Protein AF-0000000077108150 (afdb_homodimer)

Organism: Hirschia baltica (strain ATCC 49814 / DSM 5838 / IFAM 1418) (NCBI:txid582402)

Nearest PDB structures (foldseek):
  1mkz-assembly1_A  TM=9.804E-01  e=5.330E-22  Escherichia coli
  1r2k-assembly1_B  TM=9.765E-01  e=3.919E-22  Escherichia coli
  1y5e-assembly1_C  TM=9.418E-01  e=1.506E-16  Bacillus cereus
  3iwt-assembly1_A  TM=8.722E-01  e=3.265E-15  Sulfurisphaera tokodaii
  8byr-assembly1_F  TM=8.856E-01  e=1.846E-12  Mycolicibacterium smegmatis

Foldseek 3Di:
DPPQPDALDPDKGFAPVDDWDAAEEEEEEEAPPDDPVPQLLSVLLVVLSVVLPHHHPYYDYDYLDLVVLLVVVVVLLPDPRHAEYEYEALFFDDPSSCNCVNCVVQAPFWPVVLQVVLLVQVCVVPNPCSVGGRWTWHDHNLHTYTYWYRDNVRSCSCCRNPVSQLSTPRMPPHHSVVCSVVSPPD/DPPQPDAPDPDKGFAPVDDWDAAEEEEEEEAPPDDPVPQLLRVLLVVLSVVLPHHHPYYDYDYLDLVVLLVVVVVLLPDPRHAEYEYEALFFDDPSRCNCVNCVVQAPFWPVVLQVVLLVQVCVVPNPCSVGGRWTWHDHNLYTYTYWYRDNVGSCSCCRNPVSLLSTCRMPPHHSVVCSVVSPPD

Structure (mmCIF, N/CA/C/O backbone):
data_AF-0000000077108150-model_v1
#
loop_
_entity.id
_entity.type
_entity.pdbx_description
1 polymer 'Molybdenum cofactor biosynthesis protein B'
#
loop_
_atom_site.group_PDB
_atom_site.id
_atom_site.type_symbol
_atom_site.label_atom_id
_atom_site.label_alt_id
_atom_site.label_comp_id
_atom_site.label_asym_id
_atom_site.label_entity_id
_atom_site.label_seq_id
_atom_site.pdbx_PDB_ins_code
_atom_site.Cartn_x
_atom_site.Cartn_y
_atom_site.Cartn_z
_atom_site.occupancy
_atom_site.B_iso_or_equiv
_atom_site.auth_seq_id
_atom_site.auth_comp_id
_atom_site.auth_asym_id
_atom_site.auth_atom_id
_atom_site.pdbx_PDB_model_num
ATOM 1 N N . MET A 1 1 ? -15.672 27.719 -18.344 1 27.33 1 MET A N 1
ATOM 2 C CA . MET A 1 1 ? -15.539 26.281 -18.516 1 27.33 1 MET A CA 1
ATOM 3 C C . MET A 1 1 ? -14.797 25.656 -17.344 1 27.33 1 MET A C 1
ATOM 5 O O . MET A 1 1 ? -13.648 26 -17.062 1 27.33 1 MET A O 1
ATOM 9 N N . SER A 1 2 ? -15.32 25.328 -16.156 1 34.5 2 SER A N 1
ATOM 10 C CA . SER A 1 2 ? -14.758 24.969 -14.867 1 34.5 2 SER A CA 1
ATOM 11 C C . SER A 1 2 ? -13.758 23.828 -14.992 1 34.5 2 SER A C 1
ATOM 13 O O . SER A 1 2 ? -14.102 22.734 -15.461 1 34.5 2 SER A O 1
ATOM 15 N N . GLN A 1 3 ? -12.5 23.953 -15.43 1 42.69 3 GLN A N 1
ATOM 16 C CA . GLN A 1 3 ? -11.516 22.938 -15.789 1 42.69 3 GLN A CA 1
ATOM 17 C C . GLN A 1 3 ? -11.352 21.906 -14.672 1 42.69 3 GLN A C 1
ATOM 19 O O . GLN A 1 3 ? -11.195 22.266 -13.508 1 42.69 3 GLN A O 1
ATOM 24 N N . THR A 1 4 ? -11.859 20.734 -14.766 1 53.09 4 THR A N 1
ATOM 25 C CA . THR A 1 4 ? -11.633 19.625 -13.844 1 53.09 4 THR A CA 1
ATOM 26 C C . THR A 1 4 ? -10.164 19.562 -13.43 1 53.09 4 THR A C 1
ATOM 28 O O . THR A 1 4 ? -9.273 19.547 -14.281 1 53.09 4 THR A O 1
ATOM 31 N N . PRO A 1 5 ? -9.93 19.859 -12.094 1 63.84 5 PRO A N 1
ATOM 32 C CA . PRO A 1 5 ? -8.523 19.859 -11.688 1 63.84 5 PRO A CA 1
ATOM 33 C C . PRO A 1 5 ? -7.766 18.641 -12.211 1 63.84 5 PRO A C 1
ATOM 35 O O . PRO A 1 5 ? -8.328 17.547 -12.289 1 63.84 5 PRO A O 1
ATOM 38 N N . GLU A 1 6 ? -6.715 18.812 -12.875 1 75.06 6 GLU A N 1
ATOM 39 C CA . GLU A 1 6 ? -5.859 17.734 -13.391 1 75.06 6 GLU A CA 1
ATOM 40 C C . GLU A 1 6 ? -5.098 17.047 -12.258 1 75.06 6 GLU A C 1
ATOM 42 O O . GLU A 1 6 ? -4.379 17.703 -11.5 1 75.06 6 GLU A O 1
ATOM 47 N N . ILE A 1 7 ? -5.41 15.812 -12.039 1 81.12 7 ILE A N 1
ATOM 48 C CA . ILE A 1 7 ? -4.684 15.016 -11.055 1 81.12 7 ILE A CA 1
ATOM 49 C C . ILE A 1 7 ? -3.268 14.742 -11.555 1 81.12 7 ILE A C 1
ATOM 51 O O . ILE A 1 7 ? -3.084 14.195 -12.648 1 81.12 7 ILE A O 1
ATOM 55 N N . PRO A 1 8 ? -2.307 15.195 -10.75 1 80.5 8 PRO A N 1
ATOM 56 C CA . PRO A 1 8 ? -0.929 14.969 -11.188 1 80.5 8 PRO A CA 1
ATOM 57 C C . PRO A 1 8 ? -0.471 13.523 -10.961 1 80.5 8 PRO A C 1
ATOM 59 O O . PRO A 1 8 ? 0.499 13.289 -10.242 1 80.5 8 PRO A O 1
ATOM 62 N N . ALA A 1 9 ? -1.146 12.617 -11.422 1 82.25 9 ALA A N 1
ATOM 63 C CA . ALA A 1 9 ? -0.918 11.18 -11.375 1 82.25 9 ALA A CA 1
ATOM 64 C C . ALA A 1 9 ? -1.57 10.484 -12.57 1 82.25 9 ALA A C 1
ATOM 66 O O . ALA A 1 9 ? -2.588 10.945 -13.086 1 82.25 9 ALA A O 1
ATOM 67 N N . PRO A 1 10 ? -0.798 9.414 -12.898 1 82.81 10 PRO A N 1
ATOM 68 C CA . PRO A 1 10 ? -1.459 8.633 -13.953 1 82.81 10 PRO A CA 1
ATOM 69 C C . PRO A 1 10 ? -2.689 7.887 -13.445 1 82.81 10 PRO A C 1
ATOM 71 O O . PRO A 1 10 ? -2.793 7.602 -12.25 1 82.81 10 PRO A O 1
ATOM 74 N N . GLY A 1 11 ? -3.582 7.848 -14.164 1 81.5 11 GLY A N 1
ATOM 75 C CA . GLY A 1 11 ? -4.762 7.094 -13.773 1 81.5 11 GLY A CA 1
ATOM 76 C C . GLY A 1 11 ? -5.699 7.871 -12.867 1 81.5 11 GLY A C 1
ATOM 77 O O . GLY A 1 11 ? -5.438 9.031 -12.555 1 81.5 11 GLY A O 1
ATOM 78 N N . GLY A 1 12 ? -6.801 7.547 -12.555 1 86.5 12 GLY A N 1
ATOM 79 C CA . GLY A 1 12 ? -7.777 8.172 -11.68 1 86.5 12 GLY A CA 1
ATOM 80 C C . GLY A 1 12 ? -8.461 9.375 -12.312 1 86.5 12 GLY A C 1
ATOM 81 O O . GLY A 1 12 ? -8.039 9.859 -13.359 1 86.5 12 GLY A O 1
ATOM 82 N N . ARG A 1 13 ? -9.461 9.805 -11.695 1 91.38 13 ARG A N 1
ATOM 83 C CA . ARG A 1 13 ? -10.203 10.977 -12.148 1 91.38 13 ARG A CA 1
ATOM 84 C C . ARG A 1 13 ? -11.148 11.477 -11.062 1 91.38 13 ARG A C 1
ATOM 86 O O . ARG A 1 13 ? -11.461 10.742 -10.117 1 91.38 13 ARG A O 1
ATOM 93 N N . ILE A 1 14 ? -11.523 12.734 -11.211 1 94.5 14 ILE A N 1
ATOM 94 C CA . ILE A 1 14 ? -12.547 13.297 -10.344 1 94.5 14 ILE A CA 1
ATOM 95 C C . ILE A 1 14 ? -13.922 13.141 -11 1 94.5 14 ILE A C 1
ATOM 97 O O . ILE A 1 14 ? -14.109 13.523 -12.156 1 94.5 14 ILE A O 1
ATOM 101 N N . HIS A 1 15 ? -14.781 12.508 -10.219 1 94.62 15 HIS A N 1
ATOM 102 C CA . HIS A 1 15 ? -16.172 12.383 -10.664 1 94.62 15 HIS A CA 1
ATOM 103 C C . HIS A 1 15 ? -17.016 13.539 -10.148 1 94.62 15 HIS A C 1
ATOM 105 O O . HIS A 1 15 ? -17.469 13.523 -9 1 94.62 15 HIS A O 1
ATOM 111 N N . GLU A 1 16 ? -17.344 14.43 -11.016 1 92.25 16 GLU A N 1
ATOM 112 C CA . GLU A 1 16 ? -18.016 15.664 -10.641 1 92.25 16 GLU A CA 1
ATOM 113 C C . GLU A 1 16 ? -19.453 15.398 -10.219 1 92.25 16 GLU A C 1
ATOM 115 O O . GLU A 1 16 ? -20.094 16.25 -9.586 1 92.25 16 GLU A O 1
ATOM 120 N N . ASP A 1 17 ? -19.875 14.289 -10.641 1 94.38 17 ASP A N 1
ATOM 121 C CA . ASP A 1 17 ? -21.266 13.938 -10.312 1 94.38 17 ASP A CA 1
ATOM 122 C C . ASP A 1 17 ? -21.359 13.383 -8.898 1 94.38 17 ASP A C 1
ATOM 124 O O . ASP A 1 17 ? -22.469 13.203 -8.375 1 94.38 17 ASP A O 1
ATOM 128 N N . ARG A 1 18 ? -20.234 13.102 -8.195 1 95.31 18 ARG A N 1
ATOM 129 C CA . ARG A 1 18 ? -20.219 12.656 -6.809 1 95.31 18 ARG A CA 1
ATOM 130 C C . ARG A 1 18 ? -20.125 13.836 -5.852 1 95.31 18 ARG A C 1
ATOM 132 O O . ARG A 1 18 ? -19.438 14.82 -6.141 1 95.31 18 ARG A O 1
ATOM 139 N N . PRO A 1 19 ? -20.812 13.711 -4.715 1 97.25 19 PRO A N 1
ATOM 140 C CA . PRO A 1 19 ? -20.734 14.812 -3.748 1 97.25 19 PRO A CA 1
ATOM 141 C C . PRO A 1 19 ? -19.375 14.875 -3.039 1 97.25 19 PRO A C 1
ATOM 143 O O . PRO A 1 19 ? -18.797 13.836 -2.725 1 97.25 19 PRO A O 1
ATOM 146 N N . PHE A 1 20 ? -18.953 16.078 -2.883 1 97.62 20 PHE A N 1
ATOM 147 C CA . PHE A 1 20 ? -17.797 16.281 -2.029 1 97.62 20 PHE A CA 1
ATOM 148 C C . PHE A 1 20 ? -18.156 16.141 -0.559 1 97.62 20 PHE A C 1
ATOM 150 O O . PHE A 1 20 ? -19.141 16.734 -0.095 1 97.62 20 PHE A O 1
ATOM 157 N N . LYS A 1 21 ? -17.438 15.32 0.172 1 98.25 21 LYS A N 1
ATOM 158 C CA . LYS A 1 21 ? -17.641 15.133 1.607 1 98.25 21 LYS A CA 1
ATOM 159 C C . LYS A 1 21 ? -16.438 15.648 2.396 1 98.25 21 LYS A C 1
ATOM 161 O O . LYS A 1 21 ? -15.375 15.016 2.414 1 98.25 21 LYS A O 1
ATOM 166 N N . PRO A 1 22 ? -16.609 16.766 3.033 1 98.69 22 PRO A N 1
ATOM 167 C CA . PRO A 1 22 ? -15.484 17.281 3.83 1 98.69 22 PRO A CA 1
ATOM 168 C C . PRO A 1 22 ? -15.078 16.328 4.957 1 98.69 22 PRO A C 1
ATOM 170 O O . PRO A 1 22 ? -15.938 15.672 5.555 1 98.69 22 PRO A O 1
ATOM 173 N N . VAL A 1 23 ? -13.797 16.312 5.23 1 98.69 23 VAL A N 1
ATOM 174 C CA . VAL A 1 23 ? -13.305 15.547 6.379 1 98.69 23 VAL A CA 1
ATOM 175 C C . VAL A 1 23 ? -12.617 16.484 7.363 1 98.69 23 VAL A C 1
ATOM 177 O O . VAL A 1 23 ? -12.297 17.625 7.027 1 98.69 23 VAL A O 1
ATOM 180 N N . ASN A 1 24 ? -12.5 16.016 8.609 1 98.94 24 ASN A N 1
ATOM 181 C CA . ASN A 1 24 ? -11.844 16.781 9.664 1 98.94 24 ASN A CA 1
ATOM 182 C C . ASN A 1 24 ? -10.367 16.422 9.781 1 98.94 24 ASN A C 1
ATOM 184 O O . ASN A 1 24 ? -10.023 15.289 10.102 1 98.94 24 ASN A O 1
ATOM 188 N N . ILE A 1 25 ? -9.492 17.484 9.625 1 98.94 25 ILE A N 1
ATOM 189 C CA . ILE A 1 25 ? -8.055 17.234 9.539 1 98.94 25 ILE A CA 1
ATOM 190 C C . ILE A 1 25 ? -7.328 18 10.641 1 98.94 25 ILE A C 1
ATOM 192 O O . ILE A 1 25 ? -7.578 19.188 10.852 1 98.94 25 ILE A O 1
ATOM 196 N N . ALA A 1 26 ? -6.527 17.297 11.375 1 98.94 26 ALA A N 1
ATOM 197 C CA . ALA A 1 26 ? -5.621 17.922 12.336 1 98.94 26 ALA A CA 1
ATOM 198 C C . ALA A 1 26 ? -4.219 18.078 11.758 1 98.94 26 ALA A C 1
ATOM 200 O O . ALA A 1 26 ? -3.74 17.188 11.047 1 98.94 26 ALA A O 1
ATOM 201 N N . ILE A 1 27 ? -3.545 19.188 12.086 1 98.94 27 ILE A N 1
ATOM 202 C CA . ILE A 1 27 ? -2.207 19.453 11.57 1 98.94 27 ILE A CA 1
ATOM 203 C C . ILE A 1 27 ? -1.232 19.625 12.734 1 98.94 27 ILE A C 1
ATOM 205 O O . ILE A 1 27 ? -1.494 20.391 13.664 1 98.94 27 ILE A O 1
ATOM 209 N N . LEU A 1 28 ? -0.146 18.938 12.672 1 98.94 28 LEU A N 1
ATOM 210 C CA . LEU A 1 28 ? 0.905 19.047 13.68 1 98.94 28 LEU A CA 1
ATOM 211 C C . LEU A 1 28 ? 2.227 19.469 13.047 1 98.94 28 LEU A C 1
ATOM 213 O O . LEU A 1 28 ? 2.742 18.766 12.164 1 98.94 28 LEU A O 1
ATOM 217 N N . THR A 1 29 ? 2.738 20.547 13.422 1 98.94 29 THR A N 1
ATOM 218 C CA . THR A 1 29 ? 4.105 20.922 13.07 1 98.94 29 THR A CA 1
ATOM 219 C C . THR A 1 29 ? 5.086 20.438 14.133 1 98.94 29 THR A C 1
ATOM 221 O O . THR A 1 29 ? 4.883 20.672 15.328 1 98.94 29 THR A O 1
ATOM 224 N N . VAL A 1 30 ? 6.121 19.75 13.734 1 98.81 30 VAL A N 1
ATOM 225 C CA . VAL A 1 30 ? 7.184 19.25 14.609 1 98.81 30 VAL A CA 1
ATOM 226 C C . VAL A 1 30 ? 8.469 20.031 14.344 1 98.81 30 VAL A C 1
ATOM 228 O O . VAL A 1 30 ? 9.094 19.859 13.297 1 98.81 30 VAL A O 1
ATOM 231 N N . SER A 1 31 ? 8.852 20.797 15.273 1 97.94 31 SER A N 1
ATOM 232 C CA . SER A 1 31 ? 10.016 21.656 15.125 1 97.94 31 SER A CA 1
ATOM 233 C C . SER A 1 31 ? 10.445 22.25 16.469 1 97.94 31 SER A C 1
ATOM 235 O O . SER A 1 31 ? 9.617 22.734 17.234 1 97.94 31 SER A O 1
ATOM 237 N N . ASP A 1 32 ? 11.75 22.266 16.672 1 96.31 32 ASP A N 1
ATOM 238 C CA . ASP A 1 32 ? 12.289 22.828 17.906 1 96.31 32 ASP A CA 1
ATOM 239 C C . ASP A 1 32 ? 12.281 24.359 17.844 1 96.31 32 ASP A C 1
ATOM 241 O O . ASP A 1 32 ? 12.398 25.016 18.891 1 96.31 32 ASP A O 1
ATOM 245 N N . THR A 1 33 ? 12.148 24.891 16.656 1 93.94 33 THR A N 1
ATOM 246 C CA . THR A 1 33 ? 12.43 26.328 16.547 1 93.94 33 THR A CA 1
ATOM 247 C C . THR A 1 33 ? 11.195 27.094 16.094 1 93.94 33 THR A C 1
ATOM 249 O O . THR A 1 33 ? 11.117 28.312 16.234 1 93.94 33 THR A O 1
ATOM 252 N N . ARG A 1 34 ? 10.25 26.438 15.562 1 94.12 34 ARG A N 1
ATOM 253 C CA . ARG A 1 34 ? 9.094 27.125 15.008 1 94.12 34 ARG A CA 1
ATOM 254 C C . ARG A 1 34 ? 8.094 27.484 16.109 1 94.12 34 ARG A C 1
ATOM 256 O O . ARG A 1 34 ? 7.953 26.75 17.094 1 94.12 34 ARG A O 1
ATOM 263 N N . THR A 1 35 ? 7.469 28.594 15.852 1 95.44 35 THR A N 1
ATOM 264 C CA . THR A 1 35 ? 6.293 29.078 16.562 1 95.44 35 THR A CA 1
ATOM 265 C C . THR A 1 35 ? 5.141 29.328 15.594 1 95.44 35 THR A C 1
ATOM 267 O O . THR A 1 35 ? 5.305 29.203 14.383 1 95.44 35 THR A O 1
ATOM 270 N N . ASP A 1 36 ? 3.982 29.703 16.172 1 94.69 36 ASP A N 1
ATOM 271 C CA . ASP A 1 36 ? 2.842 29.953 15.297 1 94.69 36 ASP A CA 1
ATOM 272 C C . ASP A 1 36 ? 3.135 31.094 14.32 1 94.69 36 ASP A C 1
ATOM 274 O O . ASP A 1 36 ? 2.666 31.078 13.18 1 94.69 36 ASP A O 1
ATOM 278 N N . ASP A 1 37 ? 3.99 31.984 14.672 1 95.69 37 ASP A N 1
ATOM 279 C CA . ASP A 1 37 ? 4.258 33.156 13.875 1 95.69 37 ASP A CA 1
ATOM 280 C C . ASP A 1 37 ? 5.137 32.844 12.672 1 95.69 37 ASP A C 1
ATOM 282 O O . ASP A 1 37 ? 5.078 33.531 11.648 1 95.69 37 ASP A O 1
ATOM 286 N N . ASN A 1 38 ? 5.93 31.828 12.766 1 97 38 ASN A N 1
ATOM 287 C CA . ASN A 1 38 ? 6.855 31.547 11.672 1 97 38 ASN A CA 1
ATOM 288 C C . ASN A 1 38 ? 6.707 30.109 11.164 1 97 38 ASN A C 1
ATOM 290 O O . ASN A 1 38 ? 7.629 29.562 10.562 1 97 38 ASN A O 1
ATOM 294 N N . ASP A 1 39 ? 5.613 29.531 11.508 1 98 39 ASP A N 1
ATOM 295 C CA . ASP A 1 39 ? 5.309 28.172 11.055 1 98 39 ASP A CA 1
ATOM 296 C C . ASP A 1 39 ? 4.781 28.188 9.625 1 98 39 ASP A C 1
ATOM 298 O O . ASP A 1 39 ? 3.625 27.828 9.383 1 98 39 ASP A O 1
ATOM 302 N N . THR A 1 40 ? 5.668 28.391 8.633 1 98.12 40 THR A N 1
ATOM 303 C CA . THR A 1 40 ? 5.254 28.531 7.238 1 98.12 40 THR A CA 1
ATOM 304 C C . THR A 1 40 ? 4.719 27.219 6.699 1 98.12 40 THR A C 1
ATOM 306 O O . THR A 1 40 ? 3.717 27.188 5.98 1 98.12 40 THR A O 1
ATOM 309 N N . SER A 1 41 ? 5.359 26.109 7.078 1 98.12 41 SER A N 1
ATOM 310 C CA . SER A 1 41 ? 4.91 24.812 6.598 1 98.12 41 SER A CA 1
ATOM 311 C C . SER A 1 41 ? 3.525 24.469 7.137 1 98.12 41 SER A C 1
ATOM 313 O O . SER A 1 41 ? 2.641 24.062 6.379 1 98.12 41 SER A O 1
ATOM 315 N N . GLY A 1 42 ? 3.318 24.641 8.453 1 98.62 42 GLY A N 1
ATOM 316 C CA . GLY A 1 42 ? 2.002 24.422 9.031 1 98.62 42 GLY A CA 1
ATOM 317 C C . GLY A 1 42 ? 0.926 25.297 8.406 1 98.62 42 GLY A C 1
ATOM 318 O O . GLY A 1 42 ? -0.181 24.828 8.141 1 98.62 42 GLY A O 1
ATOM 319 N N . HIS A 1 43 ? 1.264 26.531 8.086 1 98.62 43 HIS A N 1
ATOM 320 C CA . HIS A 1 43 ? 0.305 27.453 7.488 1 98.62 43 HIS A CA 1
ATOM 321 C C . HIS A 1 43 ? -0.045 27.031 6.062 1 98.62 43 HIS A C 1
ATOM 323 O O . HIS A 1 43 ? -1.2 27.141 5.645 1 98.62 43 HIS A O 1
ATOM 329 N N . ILE A 1 44 ? 0.938 26.594 5.336 1 98.75 44 ILE A N 1
ATOM 330 C CA . ILE A 1 44 ? 0.716 26.109 3.98 1 98.75 44 ILE A CA 1
ATOM 331 C C . ILE A 1 44 ? -0.307 24.969 4 1 98.75 44 ILE A C 1
ATOM 333 O O . ILE A 1 44 ? -1.243 24.953 3.199 1 98.75 44 ILE A O 1
ATOM 337 N N . LEU A 1 45 ? -0.164 24.062 4.938 1 98.88 45 LEU A N 1
ATOM 338 C CA . LEU A 1 45 ? -1.066 22.922 5.031 1 98.88 45 LEU A CA 1
ATOM 339 C C . LEU A 1 45 ? -2.457 23.359 5.477 1 98.88 45 LEU A C 1
ATOM 341 O O . LEU A 1 45 ? -3.463 22.906 4.934 1 98.88 45 LEU A O 1
ATOM 345 N N . VAL A 1 46 ? -2.492 24.281 6.422 1 98.88 46 VAL A N 1
ATOM 346 C CA . VAL A 1 46 ? -3.771 24.781 6.902 1 98.88 46 VAL A CA 1
ATOM 347 C C . VAL A 1 46 ? -4.535 25.438 5.75 1 98.88 46 VAL A C 1
ATOM 349 O O . VAL A 1 46 ? -5.719 25.156 5.551 1 98.88 46 VAL A O 1
ATOM 352 N N . GLU A 1 47 ? -3.902 26.266 5.02 1 98.75 47 GLU A N 1
ATOM 353 C CA . GLU A 1 47 ? -4.527 26.953 3.893 1 98.75 47 GLU A CA 1
ATOM 354 C C . GLU A 1 47 ? -5.043 25.953 2.857 1 98.75 47 GLU A C 1
ATOM 356 O O . GLU A 1 47 ? -6.152 26.109 2.344 1 98.75 47 GLU A O 1
ATOM 361 N N . ARG A 1 48 ? -4.336 24.984 2.576 1 98.56 48 ARG A N 1
ATOM 362 C CA . ARG A 1 48 ? -4.691 23.984 1.573 1 98.56 48 ARG A CA 1
ATOM 363 C C . ARG A 1 48 ? -5.871 23.141 2.037 1 98.56 48 ARG A C 1
ATOM 365 O O . ARG A 1 48 ? -6.766 22.828 1.249 1 98.56 48 ARG A O 1
ATOM 372 N N . VAL A 1 49 ? -5.812 22.766 3.324 1 98.81 49 VAL A N 1
ATOM 373 C CA . VAL A 1 49 ? -6.918 22 3.9 1 98.81 49 VAL A CA 1
ATOM 374 C C . VAL A 1 49 ? -8.219 22.781 3.742 1 98.81 49 VAL A C 1
ATOM 376 O O . VAL A 1 49 ? -9.219 22.25 3.258 1 98.81 49 VAL A O 1
ATOM 379 N N . LYS A 1 50 ? -8.18 24.047 4.012 1 98.75 50 LYS A N 1
ATOM 380 C CA . LYS A 1 50 ? -9.359 24.906 3.934 1 98.75 50 LYS A CA 1
ATOM 381 C C . LYS A 1 50 ? -9.773 25.141 2.484 1 98.75 50 LYS A C 1
ATOM 383 O O . LYS A 1 50 ? -10.953 25.078 2.148 1 98.75 50 LYS A O 1
ATOM 388 N N . GLU A 1 51 ? -8.844 25.406 1.645 1 98.38 51 GLU A N 1
ATOM 389 C CA . GLU A 1 51 ? -9.125 25.688 0.237 1 98.38 51 GLU A CA 1
ATOM 390 C C . GLU A 1 51 ? -9.766 24.469 -0.443 1 98.38 51 GLU A C 1
ATOM 392 O O . GLU A 1 51 ? -10.586 24.625 -1.345 1 98.38 51 GLU A O 1
ATOM 397 N N . ALA A 1 52 ? -9.414 23.281 0.029 1 98.19 52 ALA A N 1
ATOM 398 C CA . ALA A 1 52 ? -9.953 22.062 -0.558 1 98.19 52 ALA A CA 1
ATOM 399 C C . ALA A 1 52 ? -11.375 21.797 -0.065 1 98.19 52 ALA A C 1
ATOM 401 O O . ALA A 1 52 ? -12.062 20.906 -0.58 1 98.19 52 ALA A O 1
ATOM 402 N N . GLY A 1 53 ? -11.742 22.516 0.944 1 98.62 53 GLY A N 1
ATOM 403 C CA . GLY A 1 53 ? -13.109 22.391 1.436 1 98.62 53 GLY A CA 1
ATOM 404 C C . GLY A 1 53 ? -13.219 21.516 2.676 1 98.62 53 GLY A C 1
ATOM 405 O O . GLY A 1 53 ? -14.32 21.203 3.117 1 98.62 53 GLY A O 1
ATOM 406 N N . HIS A 1 54 ? -12.094 21.109 3.246 1 98.88 54 HIS A N 1
ATOM 407 C CA . HIS A 1 54 ? -12.086 20.312 4.469 1 98.88 54 HIS A CA 1
ATOM 408 C C . HIS A 1 54 ? -12.117 21.203 5.703 1 98.88 54 HIS A C 1
ATOM 410 O O . HIS A 1 54 ? -12.047 22.438 5.59 1 98.88 54 HIS A O 1
ATOM 416 N N . ASN A 1 55 ? -12.359 20.578 6.891 1 98.88 55 ASN A N 1
ATOM 417 C CA . ASN A 1 55 ? -12.352 21.297 8.156 1 98.88 55 ASN A CA 1
ATOM 418 C C . ASN A 1 55 ? -11.023 21.125 8.891 1 98.88 55 ASN A C 1
ATOM 420 O O . ASN A 1 55 ? -10.516 20.016 9.016 1 98.88 55 ASN A O 1
ATOM 424 N N . LEU A 1 56 ? -10.508 22.25 9.32 1 98.81 56 LEU A N 1
ATOM 425 C CA . LEU A 1 56 ? -9.391 22.172 10.25 1 98.81 56 LEU A CA 1
ATOM 426 C C . LEU A 1 56 ? -9.875 21.859 11.656 1 98.81 56 LEU A C 1
ATOM 428 O O . LEU A 1 56 ? -10.445 22.719 12.328 1 98.81 56 LEU A O 1
ATOM 432 N N . ALA A 1 57 ? -9.578 20.719 12.125 1 98.75 57 ALA A N 1
ATOM 433 C CA . ALA A 1 57 ? -10.102 20.25 13.414 1 98.75 57 ALA A CA 1
ATOM 434 C C . ALA A 1 57 ? -9.18 20.672 14.555 1 98.75 57 ALA A C 1
ATOM 436 O O . ALA A 1 57 ? -9.641 20.891 15.68 1 98.75 57 ALA A O 1
ATOM 437 N N . ALA A 1 58 ? -7.902 20.688 14.281 1 98.75 58 ALA A N 1
ATOM 438 C CA . ALA A 1 58 ? -6.91 21.047 15.289 1 98.75 58 ALA A CA 1
ATOM 439 C C . ALA A 1 58 ? -5.578 21.422 14.641 1 98.75 58 ALA A C 1
ATOM 441 O O . ALA A 1 58 ? -5.281 20.969 13.531 1 98.75 58 ALA A O 1
ATOM 442 N N . LYS A 1 59 ? -4.855 22.25 15.305 1 98.69 59 LYS A N 1
ATOM 443 C CA . LYS A 1 59 ? -3.479 22.562 14.945 1 98.69 59 LYS A CA 1
ATOM 444 C C . LYS A 1 59 ? -2.605 22.719 16.188 1 98.69 59 LYS A C 1
ATOM 446 O O . LYS A 1 59 ? -3.006 23.375 17.156 1 98.69 59 LYS A O 1
ATOM 451 N N . LYS A 1 60 ? -1.476 22.109 16.141 1 98.75 60 LYS A N 1
ATOM 452 C CA . LYS A 1 60 ? -0.497 22.25 17.203 1 98.75 60 LYS A CA 1
ATOM 453 C C . LYS A 1 60 ? 0.924 22.297 16.656 1 98.75 60 LYS A C 1
ATOM 455 O O . LYS A 1 60 ? 1.162 21.891 15.516 1 98.75 60 LYS A O 1
ATOM 460 N N . ILE A 1 61 ? 1.803 22.828 17.422 1 98.75 61 ILE A N 1
ATOM 461 C CA . ILE A 1 61 ? 3.246 22.781 17.203 1 98.75 61 ILE A CA 1
ATOM 462 C C . ILE A 1 61 ? 3.918 22.125 18.422 1 98.75 61 ILE A C 1
ATOM 464 O O . ILE A 1 61 ? 3.615 22.469 19.562 1 98.75 61 ILE A O 1
ATOM 468 N N . VAL A 1 62 ? 4.781 21.172 18.172 1 98.69 62 VAL A N 1
ATOM 469 C CA . VAL A 1 62 ? 5.512 20.531 19.25 1 98.69 62 VAL A CA 1
ATOM 470 C C . VAL A 1 62 ? 6.988 20.422 18.891 1 98.69 62 VAL A C 1
ATOM 472 O O . VAL A 1 62 ? 7.355 20.516 17.719 1 98.69 62 VAL A O 1
ATOM 475 N N . THR A 1 63 ? 7.805 20.219 19.891 1 97.94 63 THR A N 1
ATOM 476 C CA . THR A 1 63 ? 9.227 20.016 19.656 1 97.94 63 THR A CA 1
ATOM 477 C C . THR A 1 63 ? 9.492 18.609 19.141 1 97.94 63 THR A C 1
ATOM 479 O O . THR A 1 63 ? 8.617 17.734 19.203 1 97.94 63 THR A O 1
ATOM 482 N N . ASP A 1 64 ? 10.711 18.391 18.641 1 98 64 ASP A N 1
ATOM 483 C CA . ASP A 1 64 ? 11.133 17.078 18.156 1 98 64 ASP A CA 1
ATOM 484 C C . ASP A 1 64 ? 11.359 16.125 19.312 1 98 64 ASP A C 1
ATOM 486 O O . ASP A 1 64 ? 12.5 15.734 19.594 1 98 64 ASP A O 1
ATOM 490 N N . ASN A 1 65 ? 10.312 15.805 19.953 1 98.44 65 ASN A N 1
ATOM 491 C CA . ASN A 1 65 ? 10.305 14.875 21.078 1 98.44 65 ASN A CA 1
ATOM 492 C C . ASN A 1 65 ? 9.328 13.727 20.844 1 98.44 65 ASN A C 1
ATOM 494 O O . ASN A 1 65 ? 8.125 13.945 20.688 1 98.44 65 ASN A O 1
ATOM 498 N N . GLN A 1 66 ? 9.828 12.547 20.859 1 98.62 66 GLN A N 1
ATOM 499 C CA . GLN A 1 66 ? 9.07 11.359 20.469 1 98.62 66 GLN A CA 1
ATOM 500 C C . GLN A 1 66 ? 7.828 11.195 21.344 1 98.62 66 GLN A C 1
ATOM 502 O O . GLN A 1 66 ? 6.727 10.977 20.828 1 98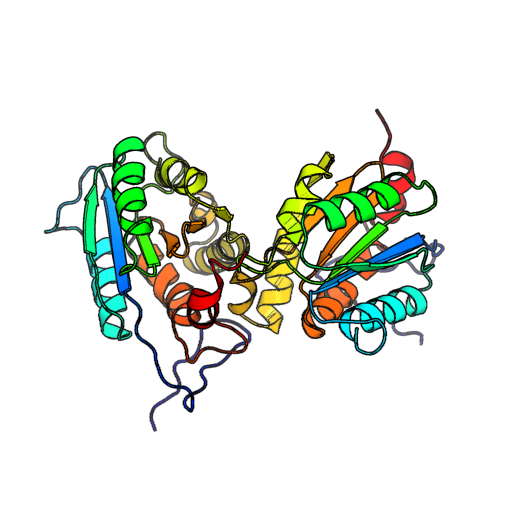.62 66 GLN A O 1
ATOM 507 N N . THR A 1 67 ? 7.996 11.297 22.625 1 98.69 67 THR A N 1
ATOM 508 C CA . THR A 1 67 ? 6.91 11.086 23.578 1 98.69 67 THR A CA 1
ATOM 509 C C . THR A 1 67 ? 5.812 12.133 23.391 1 98.69 67 THR A C 1
ATOM 511 O O . THR A 1 67 ? 4.625 11.805 23.453 1 98.69 67 THR A O 1
ATOM 514 N N . ILE A 1 68 ? 6.199 13.352 23.172 1 98.75 68 ILE A N 1
ATOM 515 C CA . ILE A 1 68 ? 5.23 14.43 23.016 1 98.75 68 ILE A CA 1
ATOM 516 C C . ILE A 1 68 ? 4.453 14.234 21.703 1 98.75 68 ILE A C 1
ATOM 518 O O . ILE A 1 68 ? 3.227 14.375 21.688 1 98.75 68 ILE A O 1
ATOM 522 N N . ILE A 1 69 ? 5.152 13.93 20.594 1 98.88 69 ILE A N 1
ATOM 523 C CA . ILE A 1 69 ? 4.508 13.672 19.312 1 98.88 69 ILE A CA 1
ATOM 524 C C . ILE A 1 69 ? 3.504 12.531 19.453 1 98.88 69 ILE A C 1
ATOM 526 O O . ILE A 1 69 ? 2.352 12.656 19.031 1 98.88 69 ILE A O 1
ATOM 530 N N . GLU A 1 70 ? 3.922 11.438 20.094 1 98.81 70 GLU A N 1
ATOM 531 C CA . GLU A 1 70 ? 3.064 10.273 20.312 1 98.81 70 GLU A CA 1
ATOM 532 C C . GLU A 1 70 ? 1.81 10.656 21.094 1 98.81 70 GLU A C 1
ATOM 534 O O . GLU A 1 70 ? 0.708 10.211 20.766 1 98.81 70 GLU A O 1
ATOM 539 N N . HIS A 1 71 ? 2.02 11.438 22.078 1 98.75 71 HIS A N 1
ATOM 540 C CA . HIS A 1 71 ? 0.906 11.836 22.938 1 98.75 71 HIS A CA 1
ATOM 541 C C . HIS A 1 71 ? -0.106 12.68 22.156 1 98.75 71 HIS A C 1
ATOM 543 O O . HIS A 1 71 ? -1.307 12.398 22.203 1 98.75 71 HIS A O 1
ATOM 549 N N . VAL A 1 72 ? 0.359 13.688 21.453 1 98.88 72 VAL A N 1
ATOM 550 C CA . VAL A 1 72 ? -0.526 14.602 20.75 1 98.88 72 VAL A CA 1
ATOM 551 C C . VAL A 1 72 ? -1.279 13.852 19.656 1 98.88 72 VAL A C 1
ATOM 553 O O . VAL A 1 72 ? -2.508 13.922 19.578 1 98.88 72 VAL A O 1
ATOM 556 N N . VAL A 1 73 ? -0.561 13.094 18.828 1 98.88 73 VAL A N 1
ATOM 557 C CA . VAL A 1 73 ? -1.196 12.359 17.75 1 98.88 73 VAL A CA 1
ATOM 558 C C . VAL A 1 73 ? -2.07 11.25 18.312 1 98.88 73 VAL A C 1
ATOM 560 O O . VAL A 1 73 ? -3.158 10.977 17.797 1 98.88 73 VAL A O 1
ATOM 563 N N . GLY A 1 74 ? -1.604 10.625 19.359 1 98.88 74 GLY A N 1
ATOM 564 C CA . GLY A 1 74 ? -2.406 9.625 20.031 1 98.88 74 GLY A CA 1
ATOM 565 C C . GLY A 1 74 ? -3.754 10.148 20.5 1 98.88 74 GLY A C 1
ATOM 566 O O . GLY A 1 74 ? -4.773 9.469 20.344 1 98.88 74 GLY A O 1
ATOM 567 N N . ASP A 1 75 ? -3.732 11.328 21.094 1 98.75 75 ASP A N 1
ATOM 568 C CA . ASP A 1 75 ? -4.977 11.969 21.516 1 98.75 75 ASP A CA 1
ATOM 569 C C . ASP A 1 75 ? -5.891 12.234 20.328 1 98.75 75 ASP A C 1
ATOM 571 O O . ASP A 1 75 ? -7.098 12.016 20.406 1 98.75 75 ASP A O 1
ATOM 575 N N . TRP A 1 76 ? -5.32 12.711 19.25 1 98.81 76 TRP A N 1
ATOM 576 C CA . TRP A 1 76 ? -6.105 13.047 18.062 1 98.81 76 TRP A CA 1
ATOM 577 C C . TRP A 1 76 ? -6.695 11.797 17.438 1 98.81 76 TRP A C 1
ATOM 579 O O . TRP A 1 76 ? -7.824 11.82 16.938 1 98.81 76 TRP A O 1
ATOM 589 N N . ILE A 1 77 ? -5.973 10.656 17.422 1 98.31 77 ILE A N 1
ATOM 590 C CA . ILE A 1 77 ? -6.422 9.406 16.828 1 98.31 77 ILE A CA 1
ATOM 591 C C . ILE A 1 77 ? -7.602 8.852 17.625 1 98.31 77 ILE A C 1
ATOM 593 O O . ILE A 1 77 ? -8.469 8.164 17.062 1 98.31 77 ILE A O 1
ATOM 597 N N . LYS A 1 78 ? -7.699 9.203 18.859 1 98 78 LYS A N 1
ATOM 598 C CA . LYS A 1 78 ? -8.766 8.719 19.719 1 98 78 LYS A CA 1
ATOM 599 C C . LYS A 1 78 ? -10.016 9.586 19.594 1 98 78 LYS A C 1
ATOM 601 O O . LYS A 1 78 ? -11.094 9.203 20.062 1 98 78 LYS A O 1
ATOM 606 N N . ASP A 1 79 ? -9.891 10.781 19.031 1 98.12 79 ASP A N 1
ATOM 607 C CA . ASP A 1 79 ? -11.008 11.703 18.859 1 98.12 79 ASP A CA 1
ATOM 608 C C . ASP A 1 79 ? -11.836 11.328 17.625 1 98.12 79 ASP A C 1
ATOM 610 O O . ASP A 1 79 ? -11.367 11.461 16.484 1 98.12 79 ASP A O 1
ATOM 614 N N . PRO A 1 80 ? -13.07 10.875 17.766 1 96.19 80 PRO A N 1
ATOM 615 C CA . PRO A 1 80 ? -13.891 10.445 16.625 1 96.19 80 PRO A CA 1
ATOM 616 C C . PRO A 1 80 ? -14.211 11.586 15.664 1 96.19 80 PRO A C 1
ATOM 618 O O . PRO A 1 80 ? -14.703 11.344 14.555 1 96.19 80 PRO A O 1
ATOM 621 N N . GLU A 1 81 ? -13.93 12.805 16.062 1 97.5 81 GLU A N 1
ATOM 622 C CA . GLU A 1 81 ? -14.195 13.953 15.211 1 97.5 81 GLU A CA 1
ATOM 623 C C . GLU A 1 81 ? -13 14.258 14.312 1 97.5 81 GLU A C 1
ATOM 625 O O . GLU A 1 81 ? -13.039 15.203 13.516 1 97.5 81 GLU A O 1
ATOM 630 N N . ILE A 1 82 ? -11.93 13.547 14.445 1 98.69 82 ILE A N 1
ATOM 631 C CA . ILE A 1 82 ? -10.766 13.727 13.586 1 98.69 82 ILE A CA 1
ATOM 632 C C . ILE A 1 82 ? -10.617 12.531 12.648 1 98.69 82 ILE A C 1
ATOM 634 O O . ILE A 1 82 ? -10.445 11.398 13.102 1 98.69 82 ILE A O 1
ATOM 638 N N . ASP A 1 83 ? -10.609 12.828 11.344 1 98.69 83 ASP A N 1
ATOM 639 C CA . ASP A 1 83 ? -10.57 11.789 10.32 1 98.69 83 ASP A CA 1
ATOM 640 C C . ASP A 1 83 ? -9.148 11.547 9.828 1 98.69 83 ASP A C 1
ATOM 642 O O . ASP A 1 83 ? -8.828 10.453 9.359 1 98.69 83 ASP A O 1
ATOM 646 N N . ALA A 1 84 ? -8.344 12.594 9.859 1 98.94 84 ALA A N 1
ATOM 647 C CA . ALA A 1 84 ? -6.969 12.508 9.359 1 98.94 84 ALA A CA 1
ATOM 648 C C . ALA A 1 84 ? -6.047 13.453 10.141 1 98.94 84 ALA A C 1
ATOM 650 O O . ALA A 1 84 ? -6.484 14.5 10.617 1 98.94 84 ALA A O 1
ATOM 651 N N . VAL A 1 85 ? -4.828 13.062 10.266 1 98.94 85 VAL A N 1
ATOM 652 C CA . VAL A 1 85 ? -3.752 13.852 10.859 1 98.94 85 VAL A CA 1
ATOM 653 C C . VAL A 1 85 ? -2.617 14.008 9.852 1 98.94 85 VAL A C 1
ATOM 655 O O . VAL A 1 85 ? -2.201 13.039 9.211 1 98.94 85 VAL A O 1
ATOM 658 N N . ILE A 1 86 ? -2.191 15.203 9.688 1 98.94 86 ILE A N 1
ATOM 659 C CA . ILE A 1 86 ? -0.999 15.461 8.891 1 98.94 86 ILE A CA 1
ATOM 660 C C . ILE A 1 86 ? 0.069 16.125 9.758 1 98.94 86 ILE A C 1
ATOM 662 O O . ILE A 1 86 ? -0.186 17.156 10.391 1 98.94 86 ILE A O 1
ATOM 666 N N . THR A 1 87 ? 1.192 15.516 9.789 1 98.94 87 THR A N 1
ATOM 667 C CA . THR A 1 87 ? 2.324 16.125 10.477 1 98.94 87 THR A CA 1
ATOM 668 C C . THR A 1 87 ? 3.365 16.625 9.477 1 98.94 87 THR A C 1
ATOM 670 O O . THR A 1 87 ? 3.459 16.094 8.359 1 98.94 87 THR A O 1
ATOM 673 N N . THR A 1 88 ? 4.117 17.562 9.852 1 98.88 88 THR A N 1
ATOM 674 C CA . THR A 1 88 ? 5.23 18.047 9.047 1 98.88 88 THR A CA 1
ATOM 675 C C . THR A 1 88 ? 6.434 18.359 9.93 1 98.88 88 THR A C 1
ATOM 677 O O . THR A 1 88 ? 6.293 18.984 10.984 1 98.88 88 THR A O 1
ATOM 680 N N . GLY A 1 89 ? 7.586 17.875 9.461 1 98.75 89 GLY A N 1
ATOM 681 C CA . GLY A 1 89 ? 8.82 18.031 10.219 1 98.75 89 GLY A CA 1
ATOM 682 C C . GLY A 1 89 ? 9.266 16.75 10.906 1 98.75 89 GLY A C 1
ATOM 683 O O . GLY A 1 89 ? 8.445 15.891 11.227 1 98.75 89 GLY A O 1
ATOM 684 N N . GLY A 1 90 ? 10.602 16.641 11.055 1 98.5 90 GLY A N 1
ATOM 685 C CA . GLY A 1 90 ? 11.18 15.594 11.867 1 98.5 90 GLY A CA 1
ATOM 686 C C . GLY A 1 90 ? 11.266 14.258 11.148 1 98.5 90 GLY A C 1
ATOM 687 O O . GLY A 1 90 ? 11.344 13.211 11.781 1 98.5 90 GLY A O 1
ATOM 688 N N . THR A 1 91 ? 11.25 14.195 9.828 1 98.5 91 THR A N 1
ATOM 689 C CA . THR A 1 91 ? 11.25 12.945 9.086 1 98.5 91 THR A CA 1
ATOM 690 C C . THR A 1 91 ? 12.625 12.664 8.492 1 98.5 91 THR A C 1
ATOM 692 O O . THR A 1 91 ? 12.805 11.695 7.746 1 98.5 91 THR A O 1
ATOM 695 N N . GLY A 1 92 ? 13.57 13.516 8.789 1 97.38 92 GLY A N 1
ATOM 696 C CA . GLY A 1 92 ? 14.898 13.328 8.242 1 97.38 92 GLY A CA 1
ATOM 697 C C . GLY A 1 92 ? 15.664 12.203 8.898 1 97.38 92 GLY A C 1
ATOM 698 O O . GLY A 1 92 ? 15.07 11.242 9.398 1 97.38 92 GLY A O 1
ATOM 699 N N . LEU A 1 93 ? 17.062 12.258 8.805 1 97.5 93 LEU A N 1
ATOM 700 C CA . LEU A 1 93 ? 17.906 11.148 9.234 1 97.5 93 LEU A CA 1
ATOM 701 C C . LEU A 1 93 ? 18.734 11.539 10.461 1 97.5 93 LEU A C 1
ATOM 703 O O . LEU A 1 93 ? 19.484 10.711 10.992 1 97.5 93 LEU A O 1
ATOM 707 N N . THR A 1 94 ? 18.516 12.734 10.922 1 94.31 94 THR A N 1
ATOM 708 C CA . THR A 1 94 ? 19.359 13.164 12.039 1 94.31 94 THR A CA 1
ATOM 709 C C . THR A 1 94 ? 18.797 12.648 13.359 1 94.31 94 THR A C 1
ATOM 711 O O . THR A 1 94 ? 17.672 12.156 13.414 1 94.31 94 THR A O 1
ATOM 714 N N . GLY A 1 95 ? 19.594 12.672 14.414 1 94.69 95 GLY A N 1
ATOM 715 C CA . GLY A 1 95 ? 19.203 12.195 15.734 1 94.69 95 GLY A CA 1
ATOM 716 C C . GLY A 1 95 ? 17.953 12.867 16.266 1 94.69 95 GLY A C 1
ATOM 717 O O . GLY A 1 95 ? 17.25 12.305 17.109 1 94.69 95 GLY A O 1
ATOM 718 N N . ARG A 1 96 ? 17.688 14.117 15.773 1 94.56 96 ARG A N 1
ATOM 719 C CA . ARG A 1 96 ? 16.531 14.867 16.25 1 94.56 96 ARG A CA 1
ATOM 720 C C . ARG A 1 96 ? 15.273 14.492 15.469 1 94.56 96 ARG A C 1
ATOM 722 O O . ARG A 1 96 ? 14.164 14.836 15.875 1 94.56 96 ARG A O 1
ATOM 729 N N . ASP A 1 97 ? 15.438 13.93 14.367 1 97.56 97 ASP A N 1
ATOM 730 C CA . ASP A 1 97 ? 14.312 13.547 13.523 1 97.56 97 ASP A CA 1
ATOM 731 C C . ASP A 1 97 ? 13.656 12.266 14.023 1 97.56 97 ASP A C 1
ATOM 733 O O . ASP A 1 97 ? 14.086 11.164 13.664 1 97.56 97 ASP A O 1
ATOM 737 N N . VAL A 1 98 ? 12.547 12.445 14.781 1 98.69 98 VAL A N 1
ATOM 738 C CA . VAL A 1 98 ? 12.023 11.281 15.492 1 98.69 98 VAL A CA 1
ATOM 739 C C . VAL A 1 98 ? 10.547 11.094 15.148 1 98.69 98 VAL A C 1
ATOM 741 O O . VAL A 1 98 ? 9.844 10.32 15.805 1 98.69 98 VAL A O 1
ATOM 744 N N . THR A 1 99 ? 10.039 11.812 14.141 1 98.81 99 THR A N 1
ATOM 745 C CA . THR A 1 99 ? 8.617 11.773 13.836 1 98.81 99 THR A CA 1
ATOM 746 C C . THR A 1 99 ? 8.188 10.367 13.422 1 98.81 99 THR A C 1
ATOM 748 O O . THR A 1 99 ? 7.219 9.828 13.961 1 98.81 99 THR A O 1
ATOM 751 N N . PRO A 1 100 ? 8.93 9.656 12.477 1 98.81 100 PRO A N 1
ATOM 752 C CA . PRO A 1 100 ? 8.508 8.289 12.133 1 98.81 100 PRO A CA 1
ATOM 753 C C . PRO A 1 100 ? 8.555 7.344 13.328 1 98.81 100 PRO A C 1
ATOM 755 O O . PRO A 1 100 ? 7.668 6.5 13.492 1 98.81 100 PRO A O 1
ATOM 758 N N . GLU A 1 101 ? 9.531 7.457 14.195 1 98.75 101 GLU A N 1
ATOM 759 C CA . GLU A 1 101 ? 9.656 6.645 15.398 1 98.75 101 GLU A CA 1
ATOM 760 C C . GLU A 1 101 ? 8.477 6.871 16.344 1 98.75 101 GLU A C 1
ATOM 762 O O . GLU A 1 101 ? 8.047 5.949 17.031 1 98.75 101 GLU A O 1
ATOM 767 N N . ALA A 1 102 ? 7.965 8.047 16.359 1 98.88 102 ALA A N 1
ATOM 768 C CA . ALA A 1 102 ? 6.836 8.391 17.219 1 98.88 102 ALA A CA 1
ATOM 769 C C . ALA A 1 102 ? 5.523 7.863 16.625 1 98.88 102 ALA A C 1
ATOM 771 O O . ALA A 1 102 ? 4.633 7.438 17.375 1 98.88 102 ALA A O 1
ATOM 772 N N . LEU A 1 103 ? 5.383 7.91 15.367 1 98.88 103 LEU A N 1
ATOM 773 C CA . LEU A 1 103 ? 4.09 7.684 14.727 1 98.88 103 LEU A CA 1
ATOM 774 C C . LEU A 1 103 ? 3.902 6.211 14.391 1 98.88 103 LEU A C 1
ATOM 776 O O . LEU A 1 103 ? 2.805 5.668 14.539 1 98.88 103 LEU A O 1
ATOM 780 N N . ARG A 1 104 ? 4.938 5.473 13.867 1 98.44 104 ARG A N 1
A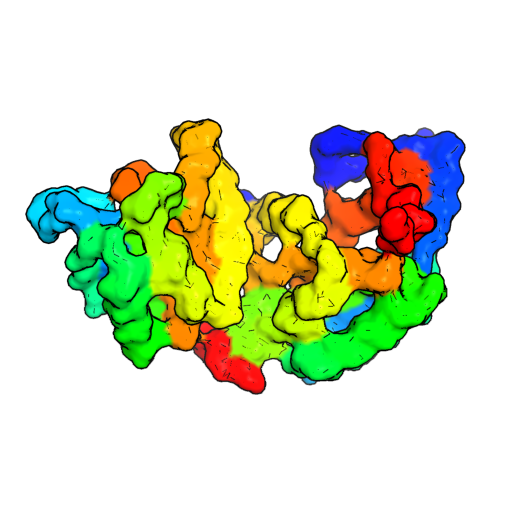TOM 781 C CA . ARG A 1 104 ? 4.809 4.121 13.328 1 98.44 104 ARG A CA 1
ATOM 782 C C . ARG A 1 104 ? 4.262 3.162 14.383 1 98.44 104 ARG A C 1
ATOM 784 O O . ARG A 1 104 ? 3.43 2.303 14.07 1 98.44 104 ARG A O 1
ATOM 791 N N . PRO A 1 105 ? 4.648 3.332 15.703 1 98.38 105 PRO A N 1
ATOM 792 C CA . PRO A 1 105 ? 4.094 2.439 16.719 1 98.38 105 PRO A CA 1
ATOM 793 C C . PRO A 1 105 ? 2.588 2.621 16.906 1 98.38 105 PRO A C 1
ATOM 795 O O . PRO A 1 105 ? 1.923 1.754 17.484 1 98.38 105 PRO A O 1
ATOM 798 N N . LEU A 1 106 ? 2.043 3.746 16.422 1 98.44 106 LEU A N 1
ATOM 799 C CA . LEU A 1 106 ? 0.614 4.008 16.562 1 98.44 106 LEU A CA 1
AT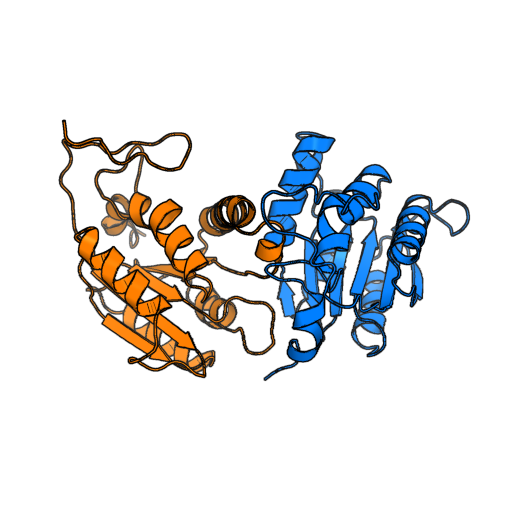OM 800 C C . LEU A 1 106 ? -0.17 3.348 15.43 1 98.44 106 LEU A C 1
ATOM 802 O O . LEU A 1 106 ? -1.387 3.178 15.531 1 98.44 106 LEU A O 1
ATOM 806 N N . PHE A 1 107 ? 0.495 2.975 14.32 1 98 107 PHE A N 1
ATOM 807 C CA . PHE A 1 107 ? -0.182 2.459 13.141 1 98 107 PHE A CA 1
ATOM 808 C C . PHE A 1 107 ? -0.678 1.038 13.375 1 98 107 PHE A C 1
ATOM 810 O O . PHE A 1 107 ? 0.076 0.18 13.836 1 98 107 PHE A O 1
ATOM 817 N N . GLU A 1 108 ? -1.892 0.823 13.047 1 96.94 108 GLU A N 1
ATOM 818 C CA . GLU A 1 108 ? -2.412 -0.537 12.93 1 96.94 108 GLU A CA 1
ATOM 819 C C . GLU A 1 108 ? -2.076 -1.139 11.57 1 96.94 108 GLU A C 1
ATOM 821 O O . GLU A 1 108 ? -1.854 -2.346 11.453 1 96.94 108 GLU A O 1
ATOM 826 N N . LYS A 1 109 ? -2.115 -0.293 10.578 1 97 109 LYS A N 1
ATOM 827 C CA . LYS A 1 109 ? -1.707 -0.632 9.219 1 97 109 LYS A CA 1
ATOM 828 C C . LYS A 1 109 ? -0.838 0.469 8.617 1 97 109 LYS A C 1
ATOM 830 O O . LYS A 1 109 ? -1.224 1.64 8.609 1 97 109 LYS A O 1
ATOM 835 N N . GLU A 1 110 ? 0.316 0.092 8.141 1 97.31 110 GLU A N 1
ATOM 836 C CA . GLU A 1 110 ? 1.126 1.023 7.363 1 97.31 110 GLU A CA 1
ATOM 837 C C . GLU A 1 110 ? 0.613 1.135 5.93 1 97.31 110 GLU A C 1
ATOM 839 O O . GLU A 1 110 ? 0.225 0.134 5.324 1 97.31 110 GLU A O 1
ATOM 844 N N . ILE A 1 111 ? 0.575 2.361 5.441 1 97.75 111 ILE A N 1
ATOM 845 C CA . ILE A 1 111 ? 0.214 2.574 4.043 1 97.75 111 ILE A CA 1
ATOM 846 C C . ILE A 1 111 ? 1.473 2.576 3.18 1 97.75 111 ILE A C 1
ATOM 848 O O . ILE A 1 111 ? 1.948 3.637 2.766 1 97.75 111 ILE A O 1
ATOM 852 N N . ASP A 1 112 ? 1.866 1.419 2.76 1 94.56 112 ASP A N 1
ATOM 853 C CA . ASP A 1 112 ? 3.125 1.202 2.051 1 94.56 112 ASP A CA 1
ATOM 854 C C . ASP A 1 112 ? 3.158 1.983 0.74 1 94.56 112 ASP A C 1
ATOM 856 O O . ASP A 1 112 ? 4.211 2.484 0.338 1 94.56 112 ASP A O 1
ATOM 860 N N . GLY A 1 113 ? 2.062 2.043 0.163 1 96.44 113 GLY A N 1
ATOM 861 C CA . GLY A 1 113 ? 1.978 2.756 -1.102 1 96.44 113 GLY A CA 1
ATOM 862 C C . GLY A 1 113 ? 2.344 4.223 -0.986 1 96.44 113 GLY A C 1
ATOM 863 O O . GLY A 1 113 ? 2.865 4.816 -1.933 1 96.44 113 GLY A O 1
ATOM 864 N N . PHE A 1 114 ? 2.037 4.785 0.184 1 98.19 114 PHE A N 1
ATOM 865 C CA . PHE A 1 114 ? 2.365 6.195 0.372 1 98.19 114 PHE A CA 1
ATOM 866 C C . PHE A 1 114 ? 3.873 6.414 0.321 1 98.19 114 PHE A C 1
ATOM 868 O O . PHE A 1 114 ? 4.348 7.363 -0.302 1 98.19 114 PHE A O 1
ATOM 875 N N . ASN A 1 115 ? 4.617 5.559 0.936 1 96.19 115 ASN A N 1
ATOM 876 C CA . ASN A 1 115 ? 6.07 5.691 0.94 1 96.19 115 ASN A CA 1
ATOM 877 C C . ASN A 1 115 ? 6.641 5.652 -0.475 1 96.19 115 ASN A C 1
ATOM 879 O O . ASN A 1 115 ? 7.418 6.531 -0.859 1 96.19 115 ASN A O 1
ATOM 883 N N . THR A 1 116 ? 6.199 4.723 -1.222 1 96.88 116 THR A N 1
ATOM 884 C CA . THR A 1 116 ? 6.695 4.555 -2.584 1 96.88 116 THR A CA 1
ATOM 885 C C . THR A 1 116 ? 6.32 5.758 -3.445 1 96.88 116 THR A C 1
ATOM 887 O O . THR A 1 116 ? 7.18 6.348 -4.109 1 96.88 116 THR A O 1
ATOM 890 N N . ILE A 1 117 ? 5.062 6.141 -3.365 1 97.31 117 ILE A N 1
ATOM 891 C CA . ILE A 1 117 ? 4.582 7.223 -4.219 1 97.31 117 ILE A CA 1
ATOM 892 C C . ILE A 1 117 ? 5.195 8.547 -3.771 1 97.31 117 ILE A C 1
ATOM 894 O O . ILE A 1 117 ? 5.52 9.398 -4.598 1 97.31 117 ILE A O 1
ATOM 898 N N . TRP A 1 118 ? 5.352 8.758 -2.467 1 97.94 118 TRP A N 1
ATOM 899 C CA . TRP A 1 118 ? 6.027 9.961 -1.982 1 97.94 118 TRP A CA 1
ATOM 900 C C . TRP A 1 118 ? 7.406 10.102 -2.619 1 97.94 118 TRP A C 1
ATOM 902 O O . TRP A 1 118 ? 7.746 11.164 -3.143 1 97.94 118 TRP A O 1
ATOM 912 N N . HIS A 1 119 ? 8.18 9.07 -2.572 1 97.19 119 HIS A N 1
ATOM 913 C CA . HIS A 1 119 ? 9.555 9.164 -3.062 1 97.19 119 HIS A CA 1
ATOM 914 C C . HIS A 1 119 ? 9.586 9.297 -4.582 1 97.19 119 HIS A C 1
ATOM 916 O O . HIS A 1 119 ? 10.477 9.953 -5.129 1 97.19 119 HIS A O 1
ATOM 922 N N . LEU A 1 120 ? 8.633 8.68 -5.184 1 96.31 120 LEU A N 1
ATOM 923 C CA . LEU A 1 120 ? 8.516 8.891 -6.621 1 96.31 120 LEU A CA 1
ATOM 924 C C . LEU A 1 120 ? 8.258 10.367 -6.934 1 96.31 120 LEU A C 1
ATOM 926 O O . LEU A 1 120 ? 8.922 10.945 -7.793 1 96.31 120 LEU A O 1
ATOM 930 N N . VAL A 1 121 ? 7.316 11 -6.211 1 96.31 121 VAL A N 1
ATOM 931 C CA . VAL A 1 121 ? 6.934 12.398 -6.398 1 96.31 121 VAL A CA 1
ATOM 932 C C . VAL A 1 121 ? 8.086 13.312 -5.977 1 96.31 121 VAL A C 1
ATOM 934 O O . VAL A 1 121 ? 8.461 14.227 -6.711 1 96.31 121 VAL A O 1
ATOM 937 N N . SER A 1 122 ? 8.609 13.031 -4.812 1 96.62 122 SER A N 1
ATOM 938 C CA . SER A 1 122 ? 9.695 13.828 -4.262 1 96.62 122 SER A CA 1
ATOM 939 C C . SER A 1 122 ? 10.93 13.766 -5.152 1 96.62 122 SER A C 1
ATOM 941 O O . SER A 1 122 ? 11.625 14.766 -5.332 1 96.62 122 SER A O 1
ATOM 943 N N . TYR A 1 123 ? 11.195 12.641 -5.73 1 96.5 123 TYR A N 1
ATOM 944 C CA . TYR A 1 123 ? 12.336 12.477 -6.625 1 96.5 123 TYR A CA 1
ATOM 945 C C . TYR A 1 123 ? 12.234 13.414 -7.82 1 96.5 123 TYR A C 1
ATOM 947 O O . TYR A 1 123 ? 13.242 13.969 -8.266 1 96.5 123 TYR A O 1
ATOM 955 N N . GLN A 1 124 ? 11.078 13.516 -8.32 1 95.56 124 GLN A N 1
ATOM 956 C CA . GLN A 1 124 ? 10.867 14.383 -9.469 1 95.56 124 GLN A CA 1
ATOM 957 C C . GLN A 1 124 ? 11.086 15.852 -9.102 1 95.56 124 GLN A C 1
ATOM 959 O O . GLN A 1 124 ? 11.516 16.656 -9.938 1 95.56 124 GLN A O 1
ATOM 964 N N . SER A 1 125 ? 10.867 16.156 -7.863 1 95.56 125 SER A N 1
ATOM 965 C CA . SER A 1 125 ? 10.914 17.547 -7.43 1 95.56 125 SER A CA 1
ATOM 966 C C . SER A 1 125 ? 12.305 17.922 -6.922 1 95.56 125 SER A C 1
ATOM 968 O O . SER A 1 125 ? 12.836 18.969 -7.266 1 95.56 125 SER A O 1
ATOM 970 N N . VAL A 1 126 ? 12.961 17.016 -6.156 1 96.38 126 VAL A N 1
ATOM 971 C CA . VAL A 1 126 ? 14.195 17.406 -5.488 1 96.38 126 VAL A CA 1
ATOM 972 C C . VAL A 1 126 ? 15.297 16.406 -5.805 1 96.38 126 VAL A C 1
ATOM 974 O O . VAL A 1 126 ? 16.375 16.453 -5.223 1 96.38 126 VAL A O 1
ATOM 977 N N . GLY A 1 127 ? 15.031 15.508 -6.621 1 95 127 GLY A N 1
ATOM 978 C CA . GLY A 1 127 ? 16.016 14.523 -7.051 1 95 127 GLY A CA 1
ATOM 979 C C . GLY A 1 127 ? 16.438 13.578 -5.941 1 95 127 GLY A C 1
ATOM 980 O O . GLY A 1 127 ? 15.594 13.062 -5.203 1 95 127 GLY A O 1
ATOM 981 N N . LEU A 1 128 ? 17.719 13.266 -5.852 1 94.88 128 LEU A N 1
ATOM 982 C CA . LEU A 1 128 ? 18.266 12.258 -4.949 1 94.88 128 LEU A CA 1
ATOM 983 C C . LEU A 1 128 ? 18.156 12.711 -3.498 1 94.88 128 LEU A C 1
ATOM 985 O O . LEU A 1 128 ? 18.312 11.906 -2.578 1 94.88 128 LEU A O 1
ATOM 989 N N . SER A 1 129 ? 17.734 13.992 -3.291 1 95.38 129 SER A N 1
ATOM 990 C CA . SER A 1 129 ? 17.578 14.477 -1.923 1 95.38 129 SER A CA 1
ATOM 991 C C . SER A 1 129 ? 16.438 13.742 -1.213 1 95.38 129 SER A C 1
ATOM 993 O O . SER A 1 129 ? 16.375 13.727 0.018 1 95.38 129 SER A O 1
ATOM 995 N N . THR A 1 130 ? 15.57 13.172 -1.962 1 96.81 130 THR A N 1
ATOM 996 C CA . THR A 1 130 ? 14.453 12.43 -1.393 1 96.81 130 THR A CA 1
ATOM 997 C C . THR A 1 130 ? 14.953 11.281 -0.524 1 96.81 130 THR A C 1
ATOM 999 O O . THR A 1 130 ? 14.234 10.805 0.355 1 96.81 130 THR A O 1
ATOM 1002 N N . LEU A 1 131 ? 16.234 10.844 -0.693 1 95.44 131 LEU A N 1
ATOM 1003 C CA . LEU A 1 131 ? 16.797 9.742 0.074 1 95.44 131 LEU A CA 1
ATOM 1004 C C . LEU A 1 131 ? 16.891 10.102 1.555 1 95.44 131 LEU A C 1
ATOM 1006 O O . LEU A 1 131 ? 17 9.219 2.404 1 95.44 131 LEU A O 1
ATOM 1010 N N . GLN A 1 132 ? 16.75 11.352 1.871 1 95.69 132 GLN A N 1
ATOM 1011 C CA . GLN A 1 132 ? 16.906 11.805 3.25 1 95.69 132 GLN A CA 1
ATOM 1012 C C . GLN A 1 132 ? 15.555 11.82 3.971 1 95.69 132 GLN A C 1
ATOM 1014 O O . GLN A 1 132 ? 15.492 12.078 5.176 1 95.69 132 GLN A O 1
ATOM 1019 N N . SER A 1 133 ? 14.516 11.594 3.268 1 97.38 133 SER A N 1
ATOM 1020 C CA . SER A 1 133 ? 13.18 11.664 3.838 1 97.38 133 SER A CA 1
ATOM 1021 C C . SER A 1 133 ? 12.68 10.281 4.254 1 97.38 133 SER A C 1
ATOM 1023 O O . SER A 1 133 ? 12.844 9.312 3.518 1 97.38 133 SER A O 1
ATOM 1025 N N . ARG A 1 134 ? 12.062 10.195 5.383 1 98.31 134 ARG A N 1
ATOM 1026 C CA . ARG A 1 134 ? 11.375 8.992 5.832 1 98.31 134 ARG A CA 1
ATOM 1027 C C . ARG A 1 134 ? 9.875 9.25 5.996 1 98.31 134 ARG A C 1
ATOM 1029 O O . ARG A 1 134 ? 9.266 8.781 6.957 1 98.31 134 ARG A O 1
ATOM 1036 N N . ALA A 1 135 ? 9.359 10.18 5.125 1 98.62 135 ALA A N 1
ATOM 1037 C CA . ALA A 1 135 ? 7.914 10.391 5.078 1 98.62 135 ALA A CA 1
ATOM 1038 C C . ALA A 1 135 ? 7.164 9.055 5.09 1 98.62 135 ALA A C 1
ATOM 1040 O O . ALA A 1 135 ? 7.594 8.094 4.453 1 98.62 135 ALA A O 1
ATOM 1041 N N . CYS A 1 136 ? 6.012 8.984 5.789 1 98.69 136 CYS A N 1
ATOM 1042 C CA . CYS A 1 136 ? 5.258 7.742 5.93 1 98.69 136 CYS A CA 1
ATOM 1043 C C . CYS A 1 136 ? 3.795 8.023 6.246 1 98.69 136 CYS A C 1
ATOM 1045 O O . CYS A 1 136 ? 3.418 9.172 6.488 1 98.69 136 CYS A O 1
ATOM 1047 N N . ALA A 1 137 ? 3 7.027 6.176 1 98.88 137 ALA A N 1
ATOM 1048 C CA . ALA A 1 137 ? 1.575 7.137 6.473 1 98.88 137 ALA A CA 1
ATOM 1049 C C . ALA A 1 137 ? 1.024 5.816 7.008 1 98.88 137 ALA A C 1
ATOM 1051 O O . ALA A 1 137 ? 1.598 4.754 6.762 1 98.88 137 ALA A O 1
ATOM 1052 N N . GLY A 1 138 ? -0.055 5.875 7.715 1 98.75 138 GLY A N 1
ATOM 1053 C CA . GLY A 1 138 ? -0.707 4.699 8.273 1 98.75 138 GLY A CA 1
ATOM 1054 C C . GLY A 1 138 ? -2.129 4.969 8.727 1 98.75 138 GLY A C 1
ATOM 1055 O O . GLY A 1 138 ? -2.629 6.086 8.594 1 98.75 138 GLY A O 1
ATOM 1056 N N . VAL A 1 139 ? -2.762 3.916 9.094 1 98.44 139 VAL A N 1
ATOM 1057 C CA . VAL A 1 139 ? -4.078 3.973 9.719 1 98.44 139 VAL A CA 1
ATOM 1058 C C . VAL A 1 139 ? -3.969 3.615 11.203 1 98.44 139 VAL A C 1
ATOM 1060 O O . VAL A 1 139 ? -3.283 2.654 11.562 1 98.44 139 VAL A O 1
ATOM 1063 N N . ALA A 1 140 ? -4.555 4.41 12.008 1 97.88 140 ALA A N 1
ATOM 1064 C CA . ALA A 1 140 ? -4.609 4.172 13.453 1 97.88 140 ALA A CA 1
ATOM 1065 C C . ALA A 1 140 ? -5.965 4.578 14.023 1 97.88 140 ALA A C 1
ATOM 1067 O O . ALA A 1 140 ? -6.348 5.75 13.961 1 97.88 140 ALA A O 1
ATOM 1068 N N . ASN A 1 141 ? -6.723 3.613 14.578 1 96.31 141 ASN A N 1
ATOM 1069 C CA . ASN A 1 141 ? -8.039 3.861 15.156 1 96.31 141 ASN A CA 1
ATOM 1070 C C . ASN A 1 141 ? -8.938 4.633 14.188 1 96.31 141 ASN A C 1
ATOM 1072 O O . ASN A 1 141 ? -9.492 5.676 14.555 1 96.31 141 ASN A O 1
ATOM 1076 N N . ALA A 1 142 ? -8.984 4.195 12.977 1 95.88 142 ALA A N 1
ATOM 1077 C CA . ALA A 1 142 ? -9.836 4.703 11.906 1 95.88 142 ALA A CA 1
ATOM 1078 C C . ALA A 1 142 ? -9.438 6.121 11.516 1 95.88 142 ALA A C 1
ATOM 1080 O O . ALA A 1 142 ? -10.266 6.887 11.008 1 95.88 142 ALA A O 1
ATOM 1081 N N . THR A 1 143 ? -8.273 6.543 11.836 1 98.56 143 THR A N 1
ATOM 1082 C CA . THR A 1 143 ? -7.719 7.836 11.453 1 98.56 143 THR A CA 1
ATOM 1083 C C . THR A 1 143 ? -6.531 7.652 10.516 1 98.56 143 THR A C 1
ATOM 1085 O O . THR A 1 143 ? -5.645 6.832 10.773 1 98.56 143 THR A O 1
ATOM 1088 N N . PHE A 1 144 ? -6.586 8.336 9.375 1 98.88 144 PHE A N 1
ATOM 1089 C CA . PHE A 1 144 ? -5.418 8.336 8.5 1 98.88 144 PHE A CA 1
ATOM 1090 C C . PHE A 1 144 ? -4.355 9.297 9.031 1 98.88 144 PHE A C 1
ATOM 1092 O O . PHE A 1 144 ? -4.664 10.422 9.422 1 98.88 144 PHE A O 1
ATOM 1099 N N . VAL A 1 145 ? -3.109 8.875 9.062 1 98.94 145 VAL A N 1
ATOM 1100 C CA . VAL A 1 145 ? -2.002 9.695 9.531 1 98.94 145 VAL A CA 1
ATOM 1101 C C . VAL A 1 145 ? -0.934 9.797 8.438 1 98.94 145 VAL A C 1
ATOM 1103 O O . VAL A 1 145 ? -0.473 8.781 7.922 1 98.94 145 VAL A O 1
ATOM 1106 N N . PHE A 1 146 ? -0.589 11.008 8.078 1 98.94 146 PHE A N 1
ATOM 1107 C CA . PHE A 1 146 ? 0.454 11.281 7.102 1 98.94 146 PHE A CA 1
ATOM 1108 C C . PHE A 1 146 ? 1.581 12.094 7.727 1 98.94 146 PHE A C 1
ATOM 1110 O O . PHE A 1 146 ? 1.333 13.109 8.383 1 98.94 146 PHE A O 1
ATOM 1117 N N . ALA A 1 147 ? 2.809 11.703 7.504 1 98.94 147 ALA A N 1
ATOM 1118 C CA . ALA A 1 147 ? 3.971 12.438 7.988 1 98.94 147 ALA A CA 1
ATOM 1119 C C . ALA A 1 147 ? 4.789 13 6.828 1 98.94 147 ALA A C 1
ATOM 1121 O O . ALA A 1 147 ? 5.371 12.234 6.051 1 98.94 147 ALA A O 1
ATOM 1122 N N . LEU A 1 148 ? 4.859 14.297 6.754 1 98.88 148 LEU A N 1
ATOM 1123 C CA . LEU A 1 148 ? 5.586 14.969 5.684 1 98.88 148 LEU A CA 1
ATOM 1124 C C . LEU A 1 148 ? 6.848 15.641 6.215 1 98.88 148 LEU A C 1
ATOM 1126 O O . LEU A 1 148 ? 6.902 16.031 7.383 1 98.88 148 LEU A O 1
ATOM 1130 N N . PRO A 1 149 ? 7.848 15.82 5.34 1 98.56 149 PRO A N 1
ATOM 1131 C CA . PRO A 1 149 ? 9 16.641 5.723 1 98.56 149 PRO A CA 1
ATOM 1132 C C . PRO A 1 149 ? 8.625 18.078 6.051 1 98.56 149 PRO A C 1
ATOM 1134 O O . PRO A 1 149 ? 7.531 18.531 5.699 1 98.56 149 PRO A O 1
ATOM 1137 N N . GLY A 1 150 ? 9.539 18.766 6.613 1 97.94 150 GLY A N 1
ATOM 1138 C CA . GLY A 1 150 ? 9.25 20.078 7.16 1 97.94 150 GLY A CA 1
ATOM 1139 C C . GLY A 1 150 ? 9.359 21.188 6.133 1 97.94 150 GLY A C 1
ATOM 1140 O O . GLY A 1 150 ? 8.883 22.297 6.363 1 97.94 150 GLY A O 1
ATOM 1141 N N . SER A 1 151 ? 9.938 20.953 5.031 1 97.31 151 SER A N 1
ATOM 1142 C CA . SER A 1 151 ? 10.125 22.031 4.062 1 97.31 151 SER A CA 1
ATOM 1143 C C . SER A 1 151 ? 8.805 22.438 3.42 1 97.31 151 SER A C 1
ATOM 1145 O O . SER A 1 151 ? 7.914 21.594 3.244 1 97.31 151 SER A O 1
ATOM 1147 N N . ASN A 1 152 ? 8.719 23.672 3.033 1 98.19 152 ASN A N 1
ATOM 1148 C CA . ASN A 1 152 ? 7.527 24.172 2.354 1 98.19 152 ASN A CA 1
ATOM 1149 C C . ASN A 1 152 ? 7.242 23.375 1.081 1 98.19 152 ASN A C 1
ATOM 1151 O O . ASN A 1 152 ? 6.094 23.016 0.81 1 98.19 152 ASN A O 1
ATOM 1155 N N . GLY A 1 153 ? 8.289 23.109 0.302 1 98.12 153 GLY A N 1
ATOM 1156 C CA . GLY A 1 153 ? 8.133 22.344 -0.924 1 98.12 153 GLY A CA 1
ATOM 1157 C C . GLY A 1 153 ? 7.562 20.953 -0.693 1 98.12 153 GLY A C 1
ATOM 1158 O O . GLY A 1 153 ? 6.719 20.484 -1.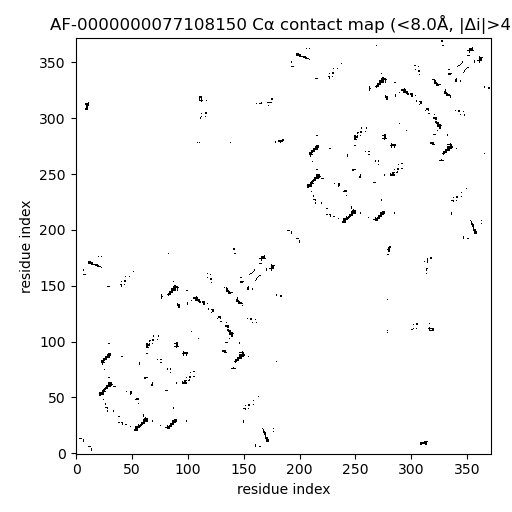463 1 98.12 153 GLY A O 1
ATOM 1159 N N . ALA A 1 154 ? 7.996 20.297 0.344 1 98.31 154 ALA A N 1
ATOM 1160 C CA . ALA A 1 154 ? 7.508 18.953 0.67 1 98.31 154 ALA A CA 1
ATOM 1161 C C . ALA A 1 154 ? 6.031 19 1.066 1 98.31 154 ALA A C 1
ATOM 1163 O O . ALA A 1 154 ? 5.258 18.109 0.688 1 98.31 154 ALA A O 1
ATOM 1164 N N . CYS A 1 155 ? 5.676 20.016 1.842 1 98.69 155 CYS A N 1
ATOM 1165 C CA . CYS A 1 155 ? 4.277 20.156 2.238 1 98.69 155 CYS A CA 1
ATOM 1166 C C . CYS A 1 155 ? 3.389 20.391 1.021 1 98.69 155 CYS A C 1
ATOM 1168 O O . CYS A 1 155 ? 2.324 19.781 0.904 1 98.69 155 CYS A O 1
ATOM 1170 N N . LYS A 1 156 ? 3.857 21.203 0.13 1 98.38 156 LYS A N 1
ATOM 1171 C CA . LYS A 1 156 ? 3.104 21.453 -1.096 1 98.38 156 LYS A CA 1
ATOM 1172 C C . LYS A 1 156 ? 2.986 20.188 -1.939 1 98.38 156 LYS A C 1
ATOM 1174 O O . LYS A 1 156 ? 1.891 19.828 -2.371 1 98.38 156 LYS A O 1
ATOM 1179 N N . ASP A 1 157 ? 4.07 19.516 -2.166 1 97.94 157 ASP A N 1
ATOM 1180 C CA . ASP A 1 157 ? 4.066 18.297 -2.963 1 97.94 157 ASP A CA 1
ATOM 1181 C C . ASP A 1 157 ? 3.184 17.219 -2.322 1 97.94 157 ASP A C 1
ATOM 1183 O O . ASP A 1 157 ? 2.359 16.594 -2.998 1 97.94 157 ASP A O 1
ATOM 1187 N N . GLY A 1 158 ? 3.398 17.016 -1.006 1 98.44 158 GLY A N 1
ATOM 1188 C CA . GLY A 1 158 ? 2.635 16 -0.295 1 98.44 158 GLY A CA 1
ATOM 1189 C C . GLY A 1 158 ? 1.137 16.219 -0.375 1 98.44 158 GLY A C 1
ATOM 1190 O O . GLY A 1 158 ? 0.381 15.281 -0.633 1 98.44 158 GLY A O 1
ATOM 1191 N N . TRP A 1 159 ? 0.712 17.469 -0.224 1 98.62 159 TRP A N 1
ATOM 1192 C CA . TRP A 1 159 ? -0.713 17.766 -0.289 1 98.62 159 TRP A CA 1
ATOM 1193 C C . TRP A 1 159 ? -1.21 17.75 -1.73 1 98.62 159 TRP A C 1
ATOM 1195 O O . TRP A 1 159 ? -2.123 16.984 -2.066 1 98.62 159 TRP A O 1
ATOM 1205 N N . ASP A 1 160 ? -0.575 18.484 -2.635 1 97.94 160 ASP A N 1
ATOM 1206 C CA . ASP A 1 160 ? -1.104 18.797 -3.959 1 97.94 160 ASP A CA 1
ATOM 1207 C C . ASP A 1 160 ? -1.004 17.594 -4.891 1 97.94 160 ASP A C 1
ATOM 1209 O O . ASP A 1 160 ? -1.8 17.453 -5.82 1 97.94 160 ASP A O 1
ATOM 1213 N N . LYS A 1 161 ? -0.059 16.75 -4.621 1 97.44 161 LYS A N 1
ATOM 1214 C CA . LYS A 1 161 ? 0.18 15.695 -5.598 1 97.44 161 LYS A CA 1
ATOM 1215 C C . LYS A 1 161 ? -0.267 14.344 -5.062 1 97.44 161 LYS A C 1
ATOM 1217 O O . LYS A 1 161 ? -0.333 13.359 -5.809 1 97.44 161 LYS A O 1
ATOM 1222 N N . ILE A 1 162 ? -0.615 14.258 -3.775 1 98.19 162 ILE A N 1
ATOM 1223 C CA . ILE A 1 162 ? -0.932 12.938 -3.236 1 98.19 162 ILE A CA 1
ATOM 1224 C C . ILE A 1 162 ? -2.176 13.023 -2.355 1 98.19 162 ILE A C 1
ATOM 1226 O O . ILE A 1 162 ? -3.262 12.602 -2.758 1 98.19 162 ILE A O 1
ATOM 1230 N N . ILE A 1 163 ? -2.098 13.75 -1.188 1 98.62 163 ILE A N 1
ATOM 1231 C CA . ILE A 1 163 ? -3.035 13.609 -0.08 1 98.62 163 ILE A CA 1
ATOM 1232 C C . ILE A 1 163 ? -4.395 14.18 -0.479 1 98.62 163 ILE A C 1
ATOM 1234 O O . ILE A 1 163 ? -5.434 13.562 -0.221 1 98.62 163 ILE A O 1
ATOM 1238 N N . ARG A 1 164 ? -4.414 15.328 -1.096 1 97.81 164 ARG A N 1
ATOM 1239 C CA . ARG A 1 164 ? -5.68 15.992 -1.387 1 97.81 164 ARG A CA 1
ATOM 1240 C C . ARG A 1 164 ? -6.566 15.117 -2.268 1 97.81 164 ARG A C 1
ATOM 1242 O O . ARG A 1 164 ? -7.793 15.125 -2.125 1 97.81 164 ARG A O 1
ATOM 1249 N N . TRP A 1 165 ? -6.016 14.359 -3.137 1 97.12 165 TRP A N 1
ATOM 1250 C CA . TRP A 1 165 ? -6.789 13.57 -4.086 1 97.12 165 TRP A CA 1
ATOM 1251 C C . TRP A 1 165 ? -7.398 12.344 -3.41 1 97.12 165 TRP A C 1
ATOM 1253 O O . TRP A 1 165 ? -8.539 11.969 -3.699 1 97.12 165 TRP A O 1
ATOM 1263 N N . GLN A 1 166 ? -6.691 11.742 -2.51 1 97.75 166 GLN A N 1
ATOM 1264 C CA . GLN A 1 166 ? -7.211 10.57 -1.807 1 97.75 166 GLN A CA 1
ATOM 1265 C C . GLN A 1 166 ? -8.172 10.984 -0.695 1 97.75 166 GLN A C 1
ATOM 1267 O O . GLN A 1 166 ? -8.961 10.164 -0.217 1 97.75 166 GLN A O 1
ATOM 1272 N N . LEU A 1 167 ? -8.102 12.281 -0.299 1 98.44 167 LEU A N 1
ATOM 1273 C CA . LEU A 1 167 ? -9.07 12.773 0.674 1 98.44 167 LEU A CA 1
ATOM 1274 C C . LEU A 1 167 ? -10.242 13.469 -0.023 1 98.44 167 LEU A C 1
ATOM 1276 O O . LEU A 1 167 ? -11.086 14.078 0.633 1 98.44 167 LEU A O 1
ATOM 1280 N N . ASP A 1 168 ? -10.289 13.492 -1.334 1 97.81 168 ASP A N 1
ATOM 1281 C CA . ASP A 1 168 ? -11.43 13.961 -2.121 1 97.81 168 ASP A CA 1
ATOM 1282 C C . ASP A 1 168 ? -12.391 12.82 -2.434 1 97.81 168 ASP A C 1
ATOM 1284 O O . ASP A 1 168 ? -12.047 11.898 -3.184 1 97.81 168 ASP A O 1
ATOM 1288 N N . SER A 1 169 ? -13.578 12.867 -1.898 1 98.12 169 SER A N 1
ATOM 1289 C CA . SER A 1 169 ? -14.578 11.812 -2.01 1 98.12 169 SER A CA 1
ATOM 1290 C C . SER A 1 169 ? -14.992 11.594 -3.461 1 98.12 169 SER A C 1
ATOM 1292 O O . SER A 1 169 ? -15.625 10.586 -3.787 1 98.12 169 SER A O 1
ATOM 1294 N N . ARG A 1 170 ? -14.68 12.508 -4.32 1 97.62 170 ARG A N 1
ATOM 1295 C CA . ARG A 1 170 ? -15.078 12.43 -5.723 1 97.62 170 ARG A CA 1
ATOM 1296 C C . ARG A 1 170 ? -14.047 11.68 -6.551 1 97.62 170 ARG A C 1
ATOM 1298 O O . ARG A 1 170 ? -14.289 11.367 -7.719 1 97.62 170 ARG A O 1
ATOM 1305 N N . HIS A 1 171 ? -12.828 11.359 -5.934 1 96.44 171 HIS A N 1
ATOM 1306 C CA . HIS A 1 171 ? -11.734 10.742 -6.668 1 96.44 171 HIS A CA 1
ATOM 1307 C C . HIS A 1 171 ? -12.023 9.273 -6.961 1 96.44 171 HIS A C 1
ATOM 1309 O O . HIS A 1 171 ? -12.414 8.523 -6.062 1 96.44 171 HIS A O 1
ATOM 1315 N N . GLY A 1 172 ? -11.773 8.883 -8.219 1 94.38 172 GLY A N 1
ATOM 1316 C CA . GLY A 1 172 ? -11.883 7.496 -8.641 1 94.38 172 GLY A CA 1
ATOM 1317 C C . GLY A 1 172 ? -10.57 6.926 -9.156 1 94.38 172 GLY A C 1
ATOM 1318 O O . GLY A 1 172 ? -9.672 7.676 -9.539 1 94.38 172 GLY A O 1
ATOM 1319 N N . PRO A 1 173 ? -10.398 5.543 -9.227 1 94.12 173 PRO A N 1
ATOM 1320 C CA . PRO A 1 173 ? -11.445 4.555 -8.953 1 94.12 173 PRO A CA 1
ATOM 1321 C C . PRO A 1 173 ? -11.711 4.383 -7.461 1 94.12 173 PRO A C 1
ATOM 1323 O O . PRO A 1 173 ? -12.75 3.826 -7.078 1 94.12 173 PRO A O 1
ATOM 1326 N N . CYS A 1 174 ? -10.75 4.805 -6.609 1 95.25 174 CYS A N 1
ATOM 1327 C CA . CYS A 1 174 ? -10.938 4.695 -5.164 1 95.25 174 CYS A CA 1
ATOM 1328 C C . CYS A 1 174 ? -10.398 5.93 -4.453 1 95.25 174 CYS A C 1
ATOM 1330 O O . CYS A 1 174 ? -9.578 6.664 -5.004 1 95.25 174 CYS A O 1
ATOM 1332 N N . ASN A 1 175 ? -10.93 6.191 -3.295 1 96.44 175 ASN A N 1
ATOM 1333 C CA . ASN A 1 175 ? -10.422 7.215 -2.391 1 96.44 175 ASN A CA 1
ATOM 1334 C C . ASN A 1 175 ? -10.578 6.801 -0.93 1 96.44 175 ASN A C 1
ATOM 1336 O O . ASN A 1 175 ? -11.359 5.902 -0.615 1 96.44 175 ASN A O 1
ATOM 1340 N N . MET A 1 176 ? -9.859 7.453 -0.08 1 98.12 176 MET A N 1
ATOM 1341 C CA . MET A 1 176 ? -9.766 7.039 1.316 1 98.12 176 MET A CA 1
ATOM 1342 C C . MET A 1 176 ? -11.008 7.465 2.098 1 98.12 176 MET A C 1
ATOM 1344 O O . MET A 1 176 ? -11.32 6.887 3.139 1 98.12 176 MET A O 1
ATOM 1348 N N . VAL A 1 177 ? -11.695 8.492 1.643 1 98.12 177 VAL A N 1
ATOM 1349 C CA . VAL A 1 177 ? -12.906 8.945 2.318 1 98.12 177 VAL A CA 1
ATOM 1350 C C . VAL A 1 177 ? -13.945 7.832 2.326 1 98.12 177 VAL A C 1
ATOM 1352 O O . VAL A 1 177 ? -14.617 7.605 3.338 1 98.12 177 VAL A O 1
ATOM 1355 N N . GLU A 1 178 ? -14.023 7.102 1.242 1 95.31 178 GLU A N 1
ATOM 1356 C CA . GLU A 1 178 ? -14.992 6.02 1.102 1 95.31 178 GLU A CA 1
ATOM 1357 C C . GLU A 1 178 ? -14.672 4.859 2.037 1 95.31 178 GLU A C 1
ATOM 1359 O O . GLU A 1 178 ? -15.539 4.039 2.344 1 95.31 178 GLU A O 1
ATOM 1364 N N . LEU A 1 179 ? -13.469 4.773 2.482 1 96.38 179 LEU A N 1
ATOM 1365 C CA . LEU A 1 179 ? -13.031 3.676 3.34 1 96.38 179 LEU A CA 1
ATOM 1366 C C . LEU A 1 179 ? -13.344 3.975 4.805 1 96.38 179 LEU A C 1
ATOM 1368 O O . LEU A 1 179 ? -13.375 3.064 5.633 1 96.38 179 LEU A O 1
ATOM 1372 N N . MET A 1 180 ? -13.516 5.238 5.199 1 95.75 180 MET A N 1
ATOM 1373 C CA . MET A 1 180 ? -13.531 5.699 6.586 1 95.75 180 MET A CA 1
ATOM 1374 C C . MET A 1 180 ? -14.578 4.938 7.398 1 95.75 180 MET A C 1
ATOM 1376 O O . MET A 1 180 ? -14.273 4.434 8.484 1 95.75 180 MET A O 1
ATOM 1380 N N . PRO A 1 181 ? -15.812 4.668 6.82 1 93.56 181 PRO A N 1
ATOM 1381 C CA . PRO A 1 181 ? -16.812 3.939 7.613 1 93.56 181 PRO A CA 1
ATOM 1382 C C . PRO A 1 181 ? -16.422 2.479 7.84 1 93.56 181 PRO A C 1
ATOM 1384 O O . PRO A 1 181 ? -17 1.811 8.695 1 93.56 181 PRO A O 1
ATOM 1387 N N . ARG A 1 182 ? -15.453 2.01 7.07 1 93.56 182 ARG A N 1
ATOM 1388 C CA . ARG A 1 182 ? -15.133 0.585 7.066 1 93.56 182 ARG A CA 1
ATOM 1389 C C . ARG A 1 182 ? -13.828 0.312 7.805 1 93.56 182 ARG A C 1
ATOM 1391 O O . ARG A 1 182 ? -13.391 -0.836 7.898 1 93.56 182 ARG A O 1
ATOM 1398 N N . LEU A 1 183 ? -13.18 1.318 8.297 1 93.56 183 LEU A N 1
ATOM 1399 C CA . LEU A 1 183 ? -11.844 1.188 8.867 1 93.56 183 LEU A CA 1
ATOM 1400 C C . LEU A 1 183 ? -11.883 0.437 10.195 1 93.56 183 LEU A C 1
ATOM 1402 O O . LEU A 1 183 ? -10.891 -0.161 10.609 1 93.56 183 LEU A O 1
ATOM 1406 N N . LEU A 1 184 ? -13.07 0.398 10.828 1 88.81 184 LEU A N 1
ATOM 1407 C CA . LEU A 1 184 ? -13.164 -0.248 12.133 1 88.81 184 LEU A CA 1
ATOM 1408 C C . LEU A 1 184 ? -13.914 -1.571 12.031 1 88.81 184 LEU A C 1
ATOM 1410 O O . LEU A 1 184 ? -14.258 -2.172 13.047 1 88.81 184 LEU A O 1
ATOM 1414 N N . GLU A 1 185 ? -14.156 -2.031 10.797 1 87.31 185 GLU A N 1
ATOM 1415 C CA . GLU A 1 185 ? -14.82 -3.322 10.625 1 87.31 185 GLU A CA 1
ATOM 1416 C C . GLU A 1 185 ? -13.984 -4.453 11.219 1 87.31 185 GLU A C 1
ATOM 1418 O O . GLU A 1 185 ? -12.758 -4.414 11.188 1 87.31 185 GLU A O 1
ATOM 1423 N N . LYS A 1 186 ? -14.688 -5.402 11.898 1 80.25 186 LYS A N 1
ATOM 1424 C CA . LYS A 1 186 ? -14.031 -6.574 12.469 1 80.25 186 LYS A CA 1
ATOM 1425 C C . LYS A 1 186 ? -14.5 -7.855 11.781 1 80.25 186 LYS A C 1
ATOM 1427 O O . LYS A 1 186 ? -15.641 -7.945 11.328 1 80.25 186 LYS A O 1
ATOM 1432 N N . MET B 1 1 ? 6.48 -15.148 -37.438 1 30.45 1 MET B N 1
ATOM 1433 C CA . MET B 1 1 ? 7.57 -14.68 -36.562 1 30.45 1 MET B CA 1
ATOM 1434 C C . MET B 1 1 ? 7.117 -14.578 -35.125 1 30.45 1 MET B C 1
ATOM 1436 O O . MET B 1 1 ? 6.148 -13.883 -34.812 1 30.45 1 MET B O 1
ATOM 1440 N N . SER B 1 2 ? 7.148 -15.547 -34.25 1 35.09 2 SER B N 1
ATOM 1441 C CA . SER B 1 2 ? 6.582 -15.68 -32.906 1 35.09 2 SER B CA 1
ATOM 1442 C C . SER B 1 2 ? 6.961 -14.492 -32.031 1 35.09 2 SER B C 1
ATOM 1444 O O . SER B 1 2 ? 8.148 -14.219 -31.844 1 35.09 2 SER B O 1
ATOM 1446 N N . GLN B 1 3 ? 6.328 -13.32 -32.094 1 42.69 3 GLN B N 1
ATOM 1447 C CA . GLN B 1 3 ? 6.719 -12.078 -31.422 1 42.69 3 GLN B CA 1
ATOM 1448 C C . GLN B 1 3 ? 7.008 -12.328 -29.938 1 42.69 3 GLN B C 1
ATOM 1450 O O . GLN B 1 3 ? 6.215 -12.961 -29.234 1 42.69 3 GLN B O 1
ATOM 1455 N N . THR B 1 4 ? 8.242 -12.43 -29.562 1 49 4 THR B N 1
ATOM 1456 C CA . THR B 1 4 ? 8.688 -12.523 -28.172 1 49 4 THR B CA 1
ATOM 1457 C C . THR B 1 4 ? 7.863 -11.602 -27.281 1 49 4 THR B C 1
ATOM 1459 O O . THR B 1 4 ? 7.727 -10.414 -27.562 1 49 4 THR B O 1
ATOM 1462 N N . PRO B 1 5 ? 7.086 -12.258 -26.375 1 62.56 5 PRO B N 1
ATOM 1463 C CA . PRO B 1 5 ? 6.27 -11.391 -25.516 1 62.56 5 PRO B CA 1
ATOM 1464 C C . PRO B 1 5 ? 7.051 -10.211 -24.953 1 62.56 5 PRO B C 1
ATOM 1466 O O . PRO B 1 5 ? 8.234 -10.352 -24.625 1 62.56 5 PRO B O 1
ATOM 1469 N N . GLU B 1 6 ? 6.672 -9.07 -25.156 1 73.75 6 GLU B N 1
ATOM 1470 C CA . GLU B 1 6 ? 7.309 -7.863 -24.641 1 73.75 6 GLU B CA 1
ATOM 1471 C C . GLU B 1 6 ? 7.105 -7.734 -23.125 1 73.75 6 GLU B C 1
ATOM 1473 O O . GLU B 1 6 ? 5.969 -7.719 -22.656 1 73.75 6 GLU B O 1
ATOM 1478 N N . ILE B 1 7 ? 8.211 -7.906 -22.391 1 78.69 7 ILE B N 1
ATOM 1479 C CA . ILE B 1 7 ? 8.195 -7.715 -20.938 1 78.69 7 ILE B CA 1
ATOM 1480 C C . ILE B 1 7 ? 7.93 -6.246 -20.625 1 78.69 7 ILE B C 1
ATOM 1482 O O . ILE B 1 7 ? 8.625 -5.359 -21.109 1 78.69 7 ILE B O 1
ATOM 1486 N N . PRO B 1 8 ? 6.855 -6.012 -19.844 1 79.31 8 PRO B N 1
ATOM 1487 C CA . PRO B 1 8 ? 6.523 -4.621 -19.516 1 79.31 8 PRO B CA 1
ATOM 1488 C C . PRO B 1 8 ? 7.418 -4.035 -18.422 1 79.31 8 PRO B C 1
ATOM 1490 O O . PRO B 1 8 ? 6.922 -3.596 -17.391 1 79.31 8 PRO B O 1
ATOM 1493 N N . ALA B 1 9 ? 8.641 -4.148 -18.516 1 80.19 9 ALA B N 1
ATOM 1494 C CA . ALA B 1 9 ? 9.688 -3.598 -17.672 1 80.19 9 ALA B CA 1
ATOM 1495 C C . ALA B 1 9 ? 10.961 -3.32 -18.469 1 80.19 9 ALA B C 1
ATOM 1497 O O . ALA B 1 9 ? 11.219 -3.984 -19.484 1 80.19 9 ALA B O 1
ATOM 1498 N N . PRO B 1 10 ? 11.539 -2.174 -17.891 1 78.12 10 PRO B N 1
ATOM 1499 C CA . PRO B 1 10 ? 12.82 -1.953 -18.562 1 78.12 10 PRO B CA 1
ATOM 1500 C C . PRO B 1 10 ? 13.852 -3.035 -18.25 1 78.12 10 PRO B C 1
ATOM 1502 O O . PRO B 1 10 ? 13.891 -3.549 -17.125 1 78.12 10 PRO B O 1
ATOM 1505 N N . GLY B 1 11 ? 14.367 -3.549 -19.219 1 83.31 11 GLY B N 1
ATOM 1506 C CA . GLY B 1 11 ? 15.406 -4.547 -19.031 1 83.31 11 GLY B CA 1
ATOM 1507 C C . GLY B 1 11 ? 14.883 -5.969 -19.047 1 83.31 11 GLY B C 1
ATOM 1508 O O . GLY B 1 11 ? 13.711 -6.199 -19.344 1 83.31 11 GLY B O 1
ATOM 1509 N N . GLY B 1 12 ? 15.57 -6.93 -19 1 86.56 12 GLY B N 1
ATOM 1510 C CA . GLY B 1 12 ? 15.211 -8.336 -19.016 1 86.56 12 GLY B CA 1
ATOM 1511 C C . GLY B 1 12 ? 14.812 -8.844 -20.391 1 86.56 12 GLY B C 1
ATOM 1512 O O . GLY B 1 12 ? 14.57 -8.047 -21.297 1 86.56 12 GLY B O 1
ATOM 1513 N N . ARG B 1 13 ? 14.797 -10.062 -20.484 1 91.38 13 ARG B N 1
ATOM 1514 C CA . ARG B 1 13 ? 14.398 -10.703 -21.734 1 91.38 13 ARG B CA 1
ATOM 1515 C C . ARG B 1 13 ? 14.117 -12.188 -21.531 1 91.38 13 ARG B C 1
ATOM 1517 O O . ARG B 1 13 ? 14.539 -12.773 -20.531 1 91.38 13 ARG B O 1
ATOM 1524 N N . ILE B 1 14 ? 13.352 -12.68 -22.453 1 94.56 14 ILE B N 1
ATOM 1525 C CA . ILE B 1 14 ? 13.117 -14.117 -22.484 1 94.56 14 ILE B CA 1
ATOM 1526 C C . ILE B 1 14 ? 14.148 -14.789 -23.391 1 94.56 14 ILE B C 1
ATOM 1528 O O . ILE B 1 14 ? 14.32 -14.391 -24.547 1 94.56 14 ILE B O 1
ATOM 1532 N N . HIS B 1 15 ? 14.867 -15.727 -22.781 1 93.81 15 HIS B N 1
ATOM 1533 C CA . HIS B 1 15 ? 15.797 -16.547 -23.547 1 93.81 15 HIS B CA 1
ATOM 1534 C C . HIS B 1 15 ? 15.109 -17.797 -24.094 1 93.81 15 HIS B C 1
ATOM 1536 O O . HIS B 1 15 ? 14.938 -18.781 -23.375 1 93.81 15 HIS B O 1
ATOM 1542 N N . GLU B 1 16 ? 14.844 -17.766 -25.375 1 91.75 16 GLU B N 1
ATOM 1543 C CA . GLU B 1 16 ? 14.07 -18.828 -26 1 91.75 16 GLU B CA 1
ATOM 1544 C C . GLU B 1 16 ? 14.852 -20.125 -26.062 1 91.75 16 GLU B C 1
ATOM 1546 O O . GLU B 1 16 ? 14.281 -21.203 -26.281 1 91.75 16 GLU B O 1
ATOM 1551 N N . ASP B 1 17 ? 16.078 -19.984 -25.922 1 93.94 17 ASP B N 1
ATOM 1552 C CA . ASP B 1 17 ? 16.938 -21.156 -26 1 93.94 17 ASP B CA 1
ATOM 1553 C C . ASP B 1 17 ? 16.953 -21.906 -24.656 1 93.94 17 ASP B C 1
ATOM 1555 O O . ASP B 1 17 ? 17.469 -23.016 -24.578 1 93.94 17 ASP B O 1
ATOM 1559 N N . ARG B 1 18 ? 16.422 -21.328 -23.578 1 95.06 18 ARG B N 1
ATOM 1560 C CA . ARG B 1 18 ? 16.297 -21.984 -22.266 1 95.06 18 ARG B CA 1
ATOM 1561 C C . ARG B 1 18 ? 14.992 -22.75 -22.156 1 95.06 18 ARG B C 1
ATOM 1563 O O . ARG B 1 18 ? 13.961 -22.312 -22.656 1 95.06 18 ARG B O 1
ATOM 1570 N N . PRO B 1 19 ? 15.055 -23.875 -21.484 1 97.12 19 PRO B N 1
ATOM 1571 C CA . PRO B 1 19 ? 13.82 -24.641 -21.312 1 97.12 19 PRO B CA 1
ATOM 1572 C C . PRO B 1 19 ? 12.852 -23.984 -20.328 1 97.12 19 PRO B C 1
ATOM 1574 O O . PRO B 1 19 ? 13.281 -23.422 -19.312 1 97.12 19 PRO B O 1
ATOM 1577 N N . PHE B 1 20 ? 11.633 -24.031 -20.719 1 97.69 20 PHE B N 1
ATOM 1578 C CA . PHE B 1 20 ? 10.594 -23.656 -19.766 1 97.69 20 PHE B CA 1
ATOM 1579 C C . PHE B 1 20 ? 10.398 -24.734 -18.719 1 97.69 20 PHE B C 1
ATOM 1581 O O . PHE B 1 20 ? 10.242 -25.906 -19.047 1 97.69 20 PHE B O 1
ATOM 1588 N N . LYS B 1 21 ? 10.461 -24.406 -17.438 1 98.19 21 LYS B N 1
ATOM 1589 C CA . LYS B 1 21 ? 10.227 -25.312 -16.328 1 98.19 21 LYS B CA 1
ATOM 1590 C C . LYS B 1 21 ? 8.938 -24.953 -15.578 1 98.19 21 LYS B C 1
ATOM 1592 O O . LYS B 1 21 ? 8.906 -23.969 -14.836 1 98.19 21 LYS B O 1
ATOM 1597 N N . PRO B 1 22 ? 7.945 -25.703 -15.805 1 98.75 22 PRO B N 1
ATOM 1598 C CA . PRO B 1 22 ? 6.711 -25.406 -15.078 1 98.75 22 PRO B CA 1
ATOM 1599 C C . PRO B 1 22 ? 6.883 -25.484 -13.562 1 98.75 22 PRO B C 1
ATOM 1601 O O . PRO B 1 22 ? 7.629 -26.344 -13.062 1 98.75 22 PRO B O 1
ATOM 1604 N N . VAL B 1 23 ? 6.184 -24.625 -12.883 1 98.69 23 VAL B N 1
ATOM 1605 C CA . VAL B 1 23 ? 6.152 -24.703 -11.422 1 98.69 23 VAL B CA 1
ATOM 1606 C C . VAL B 1 23 ? 4.727 -24.969 -10.945 1 98.69 23 VAL B C 1
ATOM 1608 O O . VAL B 1 23 ? 3.771 -24.797 -11.711 1 98.69 23 VAL B O 1
ATOM 1611 N N . ASN B 1 24 ? 4.617 -25.453 -9.703 1 98.94 24 ASN B N 1
ATOM 1612 C CA . ASN B 1 24 ? 3.324 -25.734 -9.094 1 98.94 24 ASN B CA 1
ATOM 1613 C C . ASN B 1 24 ? 2.83 -24.562 -8.258 1 98.94 24 ASN B C 1
ATOM 1615 O O . ASN B 1 24 ? 3.457 -24.188 -7.266 1 98.94 24 ASN B O 1
ATOM 1619 N N . ILE B 1 25 ? 1.603 -24.047 -8.664 1 98.94 25 ILE B N 1
ATOM 1620 C CA . ILE B 1 25 ? 1.123 -22.812 -8.047 1 98.94 25 ILE B CA 1
ATOM 1621 C C . ILE B 1 25 ? -0.222 -23.062 -7.371 1 98.94 25 ILE B C 1
ATOM 1623 O O . ILE B 1 25 ? -1.119 -23.672 -7.961 1 98.94 25 ILE B O 1
ATOM 1627 N N . ALA B 1 26 ? -0.313 -22.688 -6.137 1 98.94 26 ALA B N 1
ATOM 1628 C CA . ALA B 1 26 ? -1.588 -22.672 -5.422 1 98.94 26 ALA B CA 1
ATOM 1629 C C . ALA B 1 26 ? -2.209 -21.281 -5.418 1 98.94 26 ALA B C 1
ATOM 1631 O O . ALA B 1 26 ? -1.502 -20.281 -5.293 1 98.94 26 ALA B O 1
ATOM 1632 N N . ILE B 1 27 ? -3.543 -21.219 -5.555 1 98.94 27 ILE B N 1
ATOM 1633 C CA . ILE B 1 27 ? -4.262 -19.953 -5.598 1 98.94 27 ILE B CA 1
ATOM 1634 C C . ILE B 1 27 ? -5.281 -19.906 -4.465 1 98.94 27 ILE B C 1
ATOM 1636 O O . ILE B 1 27 ? -6.078 -20.828 -4.297 1 98.94 27 ILE B O 1
ATOM 1640 N N . LEU B 1 28 ? -5.254 -18.828 -3.709 1 98.94 28 LEU B N 1
ATOM 1641 C CA . LEU B 1 28 ? -6.207 -18.609 -2.625 1 98.94 28 LEU B CA 1
ATOM 1642 C C . LEU B 1 28 ? -6.988 -17.312 -2.84 1 98.94 28 LEU B C 1
ATOM 1644 O O . LEU B 1 28 ? -6.398 -16.234 -2.932 1 98.94 28 LEU B O 1
ATOM 1648 N N . THR B 1 29 ? -8.25 -17.391 -2.971 1 98.94 29 THR B N 1
ATOM 1649 C CA . THR B 1 29 ? -9.109 -16.219 -2.936 1 98.94 29 THR B CA 1
ATOM 1650 C C . THR B 1 29 ? -9.578 -15.93 -1.512 1 98.94 29 THR B C 1
ATOM 1652 O O . THR B 1 29 ? -10.07 -16.828 -0.826 1 98.94 29 THR B O 1
ATOM 1655 N N . VAL B 1 30 ? -9.422 -14.727 -1.035 1 98.75 30 VAL B N 1
ATOM 1656 C CA . VAL B 1 30 ? -9.852 -14.273 0.281 1 98.75 30 VAL B CA 1
ATOM 1657 C C . VAL B 1 30 ? -11.031 -13.305 0.131 1 98.75 30 VAL B C 1
ATOM 1659 O O . VAL B 1 30 ? -10.859 -12.188 -0.356 1 98.75 30 VAL B O 1
ATOM 1662 N N . SER B 1 31 ? -12.156 -13.711 0.563 1 97.94 31 SER B N 1
ATOM 1663 C CA . SER B 1 31 ? -13.383 -12.93 0.406 1 97.94 31 SER B CA 1
ATOM 1664 C C . SER B 1 31 ? -14.516 -13.5 1.248 1 97.94 31 SER B C 1
ATOM 1666 O O . SER B 1 31 ? -14.75 -14.711 1.248 1 97.94 31 SER B O 1
ATOM 1668 N N . ASP B 1 32 ? -15.242 -12.594 1.856 1 95.5 32 ASP B N 1
ATOM 1669 C CA . ASP B 1 32 ? -16.375 -13.008 2.676 1 95.5 32 ASP B CA 1
ATOM 1670 C C . ASP B 1 32 ? -17.578 -13.375 1.806 1 95.5 32 ASP B C 1
ATOM 1672 O O . ASP B 1 32 ? -18.5 -14.047 2.266 1 95.5 32 ASP B O 1
ATOM 1676 N N . THR B 1 33 ? -17.516 -12.93 0.562 1 93.94 33 THR B N 1
ATOM 1677 C CA . THR B 1 33 ? -18.766 -13.016 -0.183 1 93.94 33 THR B CA 1
ATOM 1678 C C . THR B 1 33 ? -18.609 -13.922 -1.402 1 93.94 33 THR B C 1
ATOM 1680 O O . THR B 1 33 ? -19.594 -14.383 -1.977 1 93.94 33 THR B O 1
ATOM 1683 N N . ARG B 1 34 ? -17.438 -14.172 -1.803 1 94.31 34 ARG B N 1
ATOM 1684 C CA . ARG B 1 34 ? -17.234 -14.938 -3.029 1 94.31 34 ARG B CA 1
ATOM 1685 C C . ARG B 1 34 ? -17.375 -16.438 -2.775 1 94.31 34 ARG B C 1
ATOM 1687 O O . ARG B 1 34 ? -17.031 -16.922 -1.692 1 94.31 34 ARG B O 1
ATOM 1694 N N . THR B 1 35 ? -17.828 -17.094 -3.787 1 95.62 35 THR B N 1
ATOM 1695 C CA . THR B 1 35 ? -17.859 -18.531 -3.953 1 95.62 35 THR B CA 1
ATOM 1696 C C . THR B 1 35 ? -17.172 -18.953 -5.246 1 95.62 35 THR B C 1
ATOM 1698 O O . THR B 1 35 ? -16.734 -18.094 -6.02 1 95.62 35 THR B O 1
ATOM 1701 N N . ASP B 1 36 ? -17.094 -20.25 -5.441 1 94.25 36 ASP B N 1
ATOM 1702 C CA . ASP B 1 36 ? -16.422 -20.703 -6.66 1 94.25 36 ASP B CA 1
ATOM 1703 C C . ASP B 1 36 ? -17.156 -20.203 -7.902 1 94.25 36 ASP B C 1
ATOM 1705 O O . ASP B 1 36 ? -16.516 -19.906 -8.922 1 94.25 36 ASP B O 1
ATOM 1709 N N . ASP B 1 37 ? -18.406 -19.969 -7.797 1 95.5 37 ASP B N 1
ATOM 1710 C CA . ASP B 1 37 ? -19.234 -19.594 -8.953 1 95.5 37 ASP B CA 1
ATOM 1711 C C . ASP B 1 37 ? -18.984 -18.141 -9.359 1 95.5 37 ASP B C 1
ATOM 1713 O O . ASP B 1 37 ? -19.156 -17.781 -10.523 1 95.5 37 ASP B O 1
ATOM 1717 N N . ASN B 1 38 ? -18.609 -17.328 -8.453 1 96.94 38 ASN B N 1
ATOM 1718 C CA . ASN B 1 38 ? -18.469 -15.906 -8.773 1 96.94 38 ASN B CA 1
ATOM 1719 C C . ASN B 1 38 ? -17.078 -15.383 -8.422 1 96.94 38 ASN B C 1
ATOM 1721 O O . ASN B 1 38 ? -16.891 -14.18 -8.258 1 96.94 38 ASN B O 1
ATOM 1725 N N . ASP B 1 39 ? -16.172 -16.297 -8.289 1 97.94 39 ASP B N 1
ATOM 1726 C CA . ASP B 1 39 ? -14.789 -15.945 -7.996 1 97.94 39 ASP B CA 1
ATOM 1727 C C . ASP B 1 39 ? -14.047 -15.547 -9.266 1 97.94 39 ASP B C 1
ATOM 1729 O O . ASP B 1 39 ? -13.109 -16.219 -9.688 1 97.94 39 ASP B O 1
ATOM 1733 N N . THR B 1 40 ? -14.328 -14.336 -9.797 1 98.12 40 THR B N 1
ATOM 1734 C CA . THR B 1 40 ? -13.758 -13.906 -11.07 1 98.12 40 THR B CA 1
ATOM 1735 C C . THR B 1 40 ? -12.258 -13.68 -10.938 1 98.12 40 THR B C 1
ATOM 1737 O O . THR B 1 40 ? -11.484 -14.047 -11.828 1 98.12 40 THR B O 1
ATOM 1740 N N . SER B 1 41 ? -11.812 -13.125 -9.828 1 98.25 41 SER B N 1
ATOM 1741 C CA . SER B 1 41 ? -10.391 -12.867 -9.633 1 98.25 41 SER B CA 1
ATOM 1742 C C . SER B 1 41 ? -9.594 -14.172 -9.555 1 98.25 41 SER B C 1
ATOM 1744 O O . SER B 1 41 ? -8.57 -14.32 -10.227 1 98.25 41 SER B O 1
ATOM 1746 N N . GLY B 1 42 ? -10.078 -15.133 -8.758 1 98.62 42 GLY B N 1
ATOM 1747 C CA . GLY B 1 42 ? -9.445 -16.438 -8.695 1 98.62 42 GLY B CA 1
ATOM 1748 C C . GLY B 1 42 ? -9.383 -17.141 -10.039 1 98.62 42 GLY B C 1
ATOM 1749 O O . GLY B 1 42 ? -8.359 -17.734 -10.391 1 98.62 42 GLY B O 1
ATOM 1750 N N . HIS B 1 43 ? -10.438 -17.031 -10.812 1 98.62 43 HIS B N 1
ATOM 1751 C CA . HIS B 1 43 ? -10.484 -17.672 -12.125 1 98.62 43 HIS B CA 1
ATOM 1752 C C . HIS B 1 43 ? -9.492 -17.031 -13.094 1 98.62 43 HIS B C 1
ATOM 1754 O O . HIS B 1 43 ? -8.859 -17.719 -13.891 1 98.62 43 HIS B O 1
ATOM 1760 N N . ILE B 1 44 ? -9.398 -15.719 -13.016 1 98.75 44 ILE B N 1
ATOM 1761 C CA . ILE B 1 44 ? -8.438 -15 -13.844 1 98.75 44 ILE B CA 1
ATOM 1762 C C . ILE B 1 44 ? -7.027 -15.523 -13.578 1 98.75 44 ILE B C 1
ATOM 1764 O O . ILE B 1 44 ? -6.273 -15.797 -14.516 1 98.75 44 ILE B O 1
ATOM 1768 N N . LEU B 1 45 ? -6.719 -15.727 -12.344 1 98.88 45 LEU B N 1
ATOM 1769 C CA . LEU B 1 45 ? -5.387 -16.188 -11.977 1 98.88 45 LEU B CA 1
ATOM 1770 C C . LEU B 1 45 ? -5.188 -17.641 -12.398 1 98.88 45 LEU B C 1
ATOM 1772 O O . LEU B 1 45 ? -4.129 -18 -12.922 1 98.88 45 LEU B O 1
ATOM 1776 N N . VAL B 1 46 ? -6.203 -18.453 -12.203 1 98.88 46 VAL B N 1
ATOM 1777 C CA . VAL B 1 46 ? -6.129 -19.859 -12.594 1 98.88 46 VAL B CA 1
ATOM 1778 C C . VAL B 1 46 ? -5.875 -19.953 -14.094 1 98.88 46 VAL B C 1
ATOM 1780 O O . VAL B 1 46 ? -4.984 -20.703 -14.531 1 98.88 46 VAL B O 1
ATOM 1783 N N . GLU B 1 47 ? -6.613 -19.25 -14.852 1 98.75 47 GLU B N 1
ATOM 1784 C CA . GLU B 1 47 ? -6.469 -19.266 -16.297 1 98.75 47 GLU B CA 1
ATOM 1785 C C . GLU B 1 47 ? -5.066 -18.828 -16.719 1 98.75 47 GLU B C 1
ATOM 1787 O O . GLU B 1 47 ? -4.457 -19.438 -17.594 1 98.75 47 GLU B O 1
ATOM 1792 N N . ARG B 1 48 ? -4.555 -17.859 -16.141 1 98.62 48 ARG B N 1
ATOM 1793 C CA . ARG B 1 48 ? -3.24 -17.312 -16.484 1 98.62 48 ARG B CA 1
ATOM 1794 C C . ARG B 1 48 ? -2.135 -18.297 -16.109 1 98.62 48 ARG B C 1
ATOM 1796 O O . ARG B 1 48 ? -1.175 -18.469 -16.875 1 98.62 48 ARG B O 1
ATOM 1803 N N . VAL B 1 49 ? -2.289 -18.891 -14.945 1 98.81 49 VAL B N 1
ATOM 1804 C CA . VAL B 1 49 ? -1.322 -19.891 -14.508 1 98.81 49 VAL B CA 1
ATOM 1805 C C . VAL B 1 49 ? -1.239 -21.016 -15.531 1 98.81 49 VAL B C 1
ATOM 1807 O O . VAL B 1 49 ? -0.147 -21.391 -15.977 1 98.81 49 VAL B O 1
ATOM 1810 N N . LYS B 1 50 ? -2.393 -21.453 -15.969 1 98.75 50 LYS B N 1
ATOM 1811 C CA . LYS B 1 50 ? -2.453 -22.562 -16.938 1 98.75 50 LYS B CA 1
ATOM 1812 C C . LYS B 1 50 ? -1.957 -22.125 -18.312 1 98.75 50 LYS B C 1
ATOM 1814 O O . LYS B 1 50 ? -1.193 -22.844 -18.953 1 98.75 50 LYS B O 1
ATOM 1819 N N . GLU B 1 51 ? -2.355 -20.984 -18.734 1 98.38 51 GLU B N 1
ATOM 1820 C CA . GLU B 1 51 ? -1.964 -20.469 -20.047 1 98.38 51 GLU B CA 1
ATOM 1821 C C . GLU B 1 51 ? -0.453 -20.281 -20.141 1 98.38 51 GLU B C 1
ATOM 1823 O O . GLU B 1 51 ? 0.136 -20.438 -21.203 1 98.38 51 GLU B O 1
ATOM 1828 N N . ALA B 1 52 ? 0.153 -19.984 -19.016 1 98.25 52 ALA B N 1
ATOM 1829 C CA . ALA B 1 52 ? 1.597 -19.766 -18.984 1 98.25 52 ALA B CA 1
ATOM 1830 C C . ALA B 1 52 ? 2.354 -21.094 -18.984 1 98.25 52 ALA B C 1
ATOM 1832 O O . ALA B 1 52 ? 3.578 -21.109 -19.141 1 98.25 52 ALA B O 1
ATOM 1833 N N . GLY B 1 53 ? 1.626 -22.141 -18.75 1 98.62 53 GLY B N 1
ATOM 1834 C CA . GLY B 1 53 ? 2.244 -23.453 -18.812 1 98.62 53 GLY B CA 1
ATOM 1835 C C . GLY B 1 53 ? 2.574 -24.031 -17.453 1 98.62 53 GLY B C 1
ATOM 1836 O O . GLY B 1 53 ? 3.229 -25.062 -17.344 1 98.62 53 GLY B O 1
ATOM 1837 N N . HIS B 1 54 ? 2.16 -23.344 -16.391 1 98.88 54 HIS B N 1
ATOM 1838 C CA . HIS B 1 54 ? 2.381 -23.828 -15.039 1 98.88 54 HIS B CA 1
ATOM 1839 C C . HIS B 1 54 ? 1.27 -24.781 -14.609 1 98.88 54 HIS B C 1
ATOM 1841 O O . HIS B 1 54 ? 0.299 -24.984 -15.344 1 98.88 54 HIS B O 1
ATOM 1847 N N . ASN B 1 55 ? 1.492 -25.5 -13.469 1 98.88 55 ASN B N 1
ATOM 1848 C CA . ASN B 1 55 ? 0.489 -26.406 -12.906 1 98.88 55 ASN B CA 1
ATOM 1849 C C . ASN B 1 55 ? -0.288 -25.734 -11.773 1 98.88 55 ASN B C 1
ATOM 1851 O O . ASN B 1 55 ? 0.305 -25.125 -10.891 1 98.88 55 ASN B O 1
ATOM 1855 N N . LEU B 1 56 ? -1.596 -25.859 -11.867 1 98.88 56 LEU B N 1
ATOM 1856 C CA . LEU B 1 56 ? -2.4 -25.5 -10.711 1 98.88 56 LEU B CA 1
ATOM 1857 C C . LEU B 1 56 ? -2.377 -26.594 -9.656 1 98.88 56 LEU B C 1
ATOM 1859 O O . LEU B 1 56 ? -3.004 -27.641 -9.836 1 98.88 56 LEU B O 1
ATOM 1863 N N . ALA B 1 57 ? -1.741 -26.344 -8.586 1 98.75 57 ALA B N 1
ATOM 1864 C CA . ALA B 1 57 ? -1.547 -27.375 -7.566 1 98.75 57 ALA B CA 1
ATOM 1865 C C . ALA B 1 57 ? -2.725 -27.422 -6.594 1 98.75 57 ALA B C 1
ATOM 1867 O O . ALA B 1 57 ? -3.045 -28.469 -6.043 1 98.75 57 ALA B O 1
ATOM 1868 N N . ALA B 1 58 ? -3.295 -26.266 -6.316 1 98.75 58 ALA B N 1
ATOM 1869 C CA . ALA B 1 58 ? -4.426 -26.156 -5.398 1 98.75 58 ALA B CA 1
ATOM 1870 C C . ALA B 1 58 ? -5.164 -24.828 -5.594 1 98.75 58 ALA B C 1
ATOM 1872 O O . ALA B 1 58 ? -4.586 -23.859 -6.078 1 98.75 58 ALA B O 1
ATOM 1873 N N . LYS B 1 59 ? -6.414 -24.844 -5.293 1 98.69 59 LYS B N 1
ATOM 1874 C CA . LYS B 1 59 ? -7.238 -23.641 -5.23 1 98.69 59 LYS B CA 1
ATOM 1875 C C . LYS B 1 59 ? -8.219 -23.703 -4.066 1 98.69 59 LYS B C 1
ATOM 1877 O O . LYS B 1 59 ? -8.867 -24.719 -3.85 1 98.69 59 LYS B O 1
ATOM 1882 N N . LYS B 1 60 ? -8.273 -22.641 -3.34 1 98.75 60 LYS B N 1
ATOM 1883 C CA . LYS B 1 60 ? -9.25 -22.531 -2.26 1 98.75 60 LYS B CA 1
ATOM 1884 C C . LYS B 1 60 ? -9.805 -21.109 -2.17 1 98.75 60 LYS B C 1
ATOM 1886 O O . LYS B 1 60 ? -9.227 -20.172 -2.721 1 98.75 60 LYS B O 1
ATOM 1891 N N . ILE B 1 61 ? -10.93 -20.984 -1.583 1 98.75 61 ILE B N 1
ATOM 1892 C CA . ILE B 1 61 ? -11.539 -19.719 -1.181 1 98.75 61 ILE B CA 1
ATOM 1893 C C . ILE B 1 61 ? -11.773 -19.719 0.328 1 98.75 61 ILE B C 1
ATOM 1895 O O . ILE B 1 61 ? -12.289 -20.688 0.883 1 98.75 61 ILE B O 1
ATOM 1899 N N . VAL B 1 62 ? -11.383 -18.672 1.018 1 98.69 62 VAL B N 1
ATOM 1900 C CA . VAL B 1 62 ? -11.609 -18.562 2.455 1 98.69 62 VAL B CA 1
ATOM 1901 C C . VAL B 1 62 ? -12.141 -17.172 2.789 1 98.69 62 VAL B C 1
ATOM 1903 O O . VAL B 1 62 ? -12.008 -16.25 1.99 1 98.69 62 VAL B O 1
ATOM 1906 N N . THR B 1 63 ? -12.695 -17.016 3.916 1 97.62 63 THR B N 1
ATOM 1907 C CA . THR B 1 63 ? -13.18 -15.727 4.391 1 97.62 63 THR B CA 1
ATOM 1908 C C . THR B 1 63 ? -12.016 -14.867 4.875 1 97.62 63 THR B C 1
ATOM 1910 O O . THR B 1 63 ? -10.906 -15.359 5.066 1 97.62 63 THR B O 1
ATOM 1913 N N . ASP B 1 64 ? -12.273 -13.594 5.07 1 97.62 64 ASP B N 1
ATOM 1914 C CA . ASP B 1 64 ? -11.289 -12.648 5.586 1 97.62 64 ASP B CA 1
ATOM 1915 C C . ASP B 1 64 ? -11.023 -12.883 7.07 1 97.62 64 ASP B C 1
ATOM 1917 O O . ASP B 1 64 ? -11.375 -12.055 7.906 1 97.62 64 ASP B O 1
ATOM 1921 N N . ASN B 1 65 ? -10.461 -14.023 7.316 1 98.06 65 ASN B N 1
ATOM 1922 C CA . ASN B 1 65 ? -10.086 -14.438 8.664 1 98.06 65 ASN B CA 1
ATOM 1923 C C . ASN B 1 65 ? -8.602 -14.781 8.758 1 98.06 65 ASN B C 1
ATOM 1925 O O . ASN B 1 65 ? -8.133 -15.688 8.078 1 98.06 65 ASN B O 1
ATOM 1929 N N . GLN B 1 66 ? -7.934 -14.078 9.609 1 98.38 66 GLN B N 1
ATOM 1930 C CA . GLN B 1 66 ? -6.477 -14.156 9.688 1 98.38 66 GLN B CA 1
ATOM 1931 C C . GLN B 1 66 ? -6.02 -15.586 9.977 1 98.38 66 GLN B C 1
ATOM 1933 O O . GLN B 1 66 ? -5.121 -16.094 9.305 1 98.38 66 GLN B O 1
ATOM 1938 N N . THR B 1 67 ? -6.648 -16.203 10.945 1 98.62 67 THR B N 1
ATOM 1939 C CA . THR B 1 67 ? -6.254 -17.547 11.375 1 98.62 67 THR B CA 1
ATOM 1940 C C . THR B 1 67 ? -6.473 -18.562 10.25 1 98.62 67 THR B C 1
ATOM 1942 O O . THR B 1 67 ? -5.637 -19.438 10.031 1 98.62 67 THR B O 1
ATOM 1945 N N . ILE B 1 68 ? -7.57 -18.438 9.539 1 98.75 68 ILE B N 1
ATOM 1946 C CA . ILE B 1 68 ? -7.887 -19.375 8.469 1 98.75 68 ILE B CA 1
ATOM 1947 C C . ILE B 1 68 ? -6.898 -19.203 7.316 1 98.75 68 ILE B C 1
ATOM 1949 O O . ILE B 1 68 ? -6.387 -20.188 6.773 1 98.75 68 ILE B O 1
ATOM 1953 N N . ILE B 1 69 ? -6.602 -17.969 6.922 1 98.88 69 ILE B N 1
ATOM 1954 C CA . ILE B 1 69 ? -5.641 -17.672 5.863 1 98.88 69 ILE B CA 1
ATOM 1955 C C . ILE B 1 69 ? -4.277 -18.25 6.23 1 98.88 69 ILE B C 1
ATOM 1957 O O . ILE B 1 69 ? -3.65 -18.953 5.426 1 98.88 69 ILE B O 1
ATOM 1961 N N . GLU B 1 70 ? -3.84 -18.016 7.469 1 98.81 70 GLU B N 1
ATOM 1962 C CA . GLU B 1 70 ? -2.561 -18.516 7.961 1 98.81 70 GLU B CA 1
ATOM 1963 C C . GLU B 1 70 ? -2.492 -20.031 7.871 1 98.81 70 GLU B C 1
ATOM 1965 O O . GLU B 1 70 ? -1.473 -20.594 7.465 1 98.81 70 GLU B O 1
ATOM 1970 N N . HIS B 1 71 ? -3.543 -20.641 8.242 1 98.75 71 HIS B N 1
ATOM 1971 C CA . HIS B 1 71 ? -3.586 -22.094 8.25 1 98.75 71 HIS B CA 1
ATOM 1972 C C . HIS B 1 71 ? -3.482 -22.656 6.832 1 98.75 71 HIS B C 1
ATOM 1974 O O . HIS B 1 71 ? -2.662 -23.531 6.57 1 98.75 71 HIS B O 1
ATOM 1980 N N . VAL B 1 72 ? -4.293 -22.141 5.918 1 98.88 72 VAL B N 1
ATOM 1981 C CA . VAL B 1 72 ? -4.336 -22.672 4.555 1 98.88 72 VAL B CA 1
ATOM 1982 C C . VAL B 1 72 ? -2.988 -22.438 3.873 1 98.88 72 VAL B C 1
ATOM 1984 O O . VAL B 1 72 ? -2.402 -23.375 3.318 1 98.88 72 VAL B O 1
ATOM 1987 N N . VAL B 1 73 ? -2.439 -21.234 3.953 1 98.88 73 VAL B N 1
ATOM 1988 C CA . VAL B 1 73 ? -1.172 -20.922 3.303 1 98.88 73 VAL B CA 1
ATOM 1989 C C . VAL B 1 73 ? -0.033 -21.641 4.016 1 98.88 73 VAL B C 1
ATOM 1991 O O . VAL B 1 73 ? 0.901 -22.125 3.371 1 98.88 73 VAL B O 1
ATOM 1994 N N . GLY B 1 74 ? -0.162 -21.734 5.289 1 98.88 74 GLY B N 1
ATOM 1995 C CA . GLY B 1 74 ? 0.812 -22.5 6.047 1 98.88 74 GLY B CA 1
ATOM 1996 C C . GLY B 1 74 ? 0.92 -23.938 5.598 1 98.88 74 GLY B C 1
ATOM 1997 O O . GLY B 1 74 ? 2.023 -24.469 5.48 1 98.88 74 GLY B O 1
ATOM 1998 N N . ASP B 1 75 ? -0.212 -24.547 5.422 1 98.81 75 ASP B N 1
ATOM 1999 C CA . ASP B 1 75 ? -0.233 -25.922 4.926 1 98.81 75 ASP B CA 1
ATOM 2000 C C . ASP B 1 75 ? 0.419 -26.016 3.547 1 98.81 75 ASP B C 1
ATOM 2002 O O . ASP B 1 75 ? 1.185 -26.938 3.279 1 98.81 75 ASP B O 1
ATOM 2006 N N . TRP B 1 76 ? 0.135 -25.094 2.699 1 98.81 76 TRP B N 1
ATOM 2007 C CA . TRP B 1 76 ? 0.657 -25.125 1.337 1 98.81 76 TRP B CA 1
ATOM 2008 C C . TRP B 1 76 ? 2.166 -24.891 1.327 1 98.81 76 TRP B C 1
ATOM 2010 O O . TRP B 1 76 ? 2.881 -25.5 0.519 1 98.81 76 TRP B O 1
ATOM 2020 N N . ILE B 1 77 ? 2.66 -24.047 2.215 1 98.31 77 ILE B N 1
ATOM 2021 C CA . ILE B 1 77 ? 4.082 -23.734 2.312 1 98.31 77 ILE B CA 1
ATOM 2022 C C . ILE B 1 77 ? 4.848 -24.984 2.768 1 98.31 77 ILE B C 1
ATOM 2024 O O . ILE B 1 77 ? 6.012 -25.172 2.404 1 98.31 77 ILE B O 1
ATOM 2028 N N . LYS B 1 78 ? 4.207 -25.844 3.451 1 97.94 78 LYS B N 1
ATOM 2029 C CA . LYS B 1 78 ? 4.832 -27.047 3.971 1 97.94 78 LYS B CA 1
ATOM 2030 C C . LYS B 1 78 ? 4.805 -28.172 2.932 1 97.94 78 LYS B C 1
ATOM 2032 O O . LYS B 1 78 ? 5.496 -29.172 3.082 1 97.94 78 LYS B O 1
ATOM 2037 N N . ASP B 1 79 ? 3.996 -28.047 1.924 1 98.12 79 ASP B N 1
ATOM 2038 C CA . ASP B 1 79 ? 3.881 -29.047 0.873 1 98.12 79 ASP B CA 1
ATOM 2039 C C . ASP B 1 79 ? 5.012 -28.906 -0.146 1 98.12 79 ASP B C 1
ATOM 2041 O O . ASP B 1 79 ? 5.066 -27.938 -0.891 1 98.12 79 ASP B O 1
ATOM 2045 N N . PRO B 1 80 ? 5.91 -29.875 -0.276 1 96.06 80 PRO B N 1
ATOM 2046 C CA . PRO B 1 80 ? 7.047 -29.766 -1.191 1 96.06 80 PRO B CA 1
ATOM 2047 C C . PRO B 1 80 ? 6.625 -29.75 -2.658 1 96.06 80 PRO B C 1
ATOM 2049 O O . PRO B 1 80 ? 7.438 -29.438 -3.537 1 96.06 80 PRO B O 1
ATOM 2052 N N . GLU B 1 81 ? 5.387 -30.047 -2.891 1 97.5 81 GLU B N 1
ATOM 2053 C CA . GLU B 1 81 ? 4.898 -30.047 -4.266 1 97.5 81 GLU B CA 1
ATOM 2054 C C . GLU B 1 81 ? 4.359 -28.672 -4.668 1 97.5 81 GLU B C 1
ATOM 2056 O O . GLU B 1 81 ? 3.9 -28.5 -5.797 1 97.5 81 GLU B O 1
ATOM 2061 N N . ILE B 1 82 ? 4.348 -27.75 -3.797 1 98.69 82 ILE B N 1
ATOM 2062 C CA . ILE B 1 82 ? 3.898 -26.391 -4.109 1 98.69 82 ILE B CA 1
ATOM 2063 C C . ILE B 1 82 ? 5.094 -25.438 -4.102 1 98.69 82 ILE B C 1
ATOM 2065 O O . ILE B 1 82 ? 5.762 -25.281 -3.078 1 98.69 82 ILE B O 1
ATOM 2069 N N . ASP B 1 83 ? 5.293 -24.75 -5.227 1 98.69 83 ASP B N 1
ATOM 2070 C CA . ASP B 1 83 ? 6.453 -23.891 -5.41 1 98.69 83 ASP B CA 1
ATOM 2071 C C . ASP B 1 83 ? 6.098 -22.438 -5.121 1 98.69 83 ASP B C 1
ATOM 2073 O O . ASP B 1 83 ? 6.969 -21.641 -4.762 1 98.69 83 ASP B O 1
ATOM 2077 N N . ALA B 1 84 ? 4.855 -22.062 -5.367 1 98.94 84 ALA B N 1
ATOM 2078 C CA . ALA B 1 84 ? 4.406 -20.688 -5.188 1 98.94 84 ALA B CA 1
ATOM 2079 C C . ALA B 1 84 ? 2.936 -20.625 -4.781 1 98.94 84 ALA B C 1
ATOM 2081 O O . ALA B 1 84 ? 2.152 -21.516 -5.156 1 98.94 84 ALA B O 1
ATOM 2082 N N . VAL B 1 85 ? 2.602 -19.672 -4.02 1 98.94 85 VAL B N 1
ATOM 2083 C CA . VAL B 1 85 ? 1.235 -19.359 -3.609 1 98.94 85 VAL B CA 1
ATOM 2084 C C . VAL B 1 85 ? 0.877 -17.938 -4.035 1 98.94 85 VAL B C 1
ATOM 2086 O O . VAL B 1 85 ? 1.661 -17 -3.832 1 98.94 85 VAL B O 1
ATOM 2089 N N . ILE B 1 86 ? -0.237 -17.797 -4.648 1 98.94 86 ILE B N 1
ATOM 2090 C CA . ILE B 1 86 ? -0.774 -16.484 -4.957 1 98.94 86 ILE B CA 1
ATOM 2091 C C . ILE B 1 86 ? -2.131 -16.297 -4.277 1 98.94 86 ILE B C 1
ATOM 2093 O O . ILE B 1 86 ? -3.037 -17.125 -4.469 1 98.94 86 ILE B O 1
ATOM 2097 N N . THR B 1 87 ? -2.205 -15.289 -3.496 1 98.94 87 THR B N 1
ATOM 2098 C CA . THR B 1 87 ? -3.492 -14.953 -2.896 1 98.94 87 THR B CA 1
ATOM 2099 C C . THR B 1 87 ? -4.066 -13.688 -3.531 1 98.94 87 THR B C 1
ATOM 2101 O O . THR B 1 87 ? -3.32 -12.852 -4.047 1 98.94 87 THR B O 1
ATOM 2104 N N . THR B 1 88 ? -5.344 -13.547 -3.506 1 98.88 88 THR B N 1
ATOM 2105 C CA . THR B 1 88 ? -6.023 -12.344 -3.967 1 98.88 88 THR B CA 1
ATOM 2106 C C . THR B 1 88 ? -7.176 -11.984 -3.031 1 98.88 88 THR B C 1
ATOM 2108 O O . THR B 1 88 ? -7.953 -12.852 -2.629 1 98.88 88 THR B O 1
ATOM 2111 N N . GLY B 1 89 ? -7.207 -10.68 -2.699 1 98.69 89 GLY B N 1
ATOM 2112 C CA . GLY B 1 89 ? -8.203 -10.195 -1.761 1 98.69 89 GLY B CA 1
ATOM 2113 C C . GLY B 1 89 ? -7.641 -9.922 -0.378 1 98.69 89 GLY B C 1
ATOM 2114 O O . GLY B 1 89 ? -6.656 -10.539 0.028 1 98.69 89 GLY B O 1
ATOM 2115 N N . GLY B 1 90 ? -8.289 -8.938 0.307 1 98.19 90 GLY B N 1
ATOM 2116 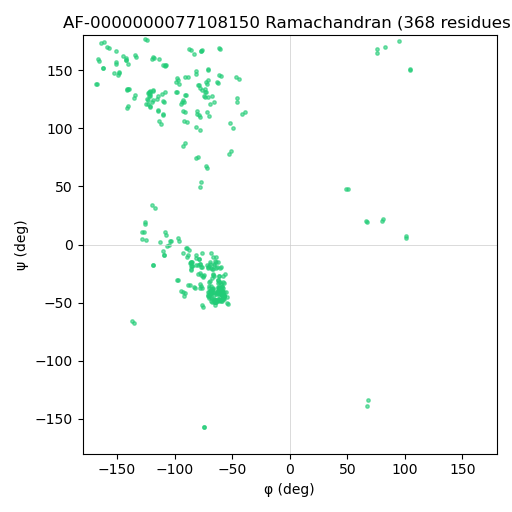C CA . GLY B 1 90 ? -8.016 -8.695 1.714 1 98.19 90 GLY B CA 1
ATOM 2117 C C . GLY B 1 90 ? -6.75 -7.887 1.943 1 98.19 90 GLY B C 1
ATOM 2118 O O . GLY B 1 90 ? -6.164 -7.938 3.025 1 98.19 90 GLY B O 1
ATOM 2119 N N . THR B 1 91 ? -6.238 -7.148 0.959 1 98.31 91 THR B N 1
ATOM 2120 C CA . THR B 1 91 ? -4.984 -6.414 1.092 1 98.31 91 THR B CA 1
ATOM 2121 C C . THR B 1 91 ? -5.25 -4.926 1.307 1 98.31 91 THR B C 1
ATOM 2123 O O . THR B 1 91 ? -4.316 -4.121 1.32 1 98.31 91 THR B O 1
ATOM 2126 N N . GLY B 1 92 ? -6.465 -4.516 1.4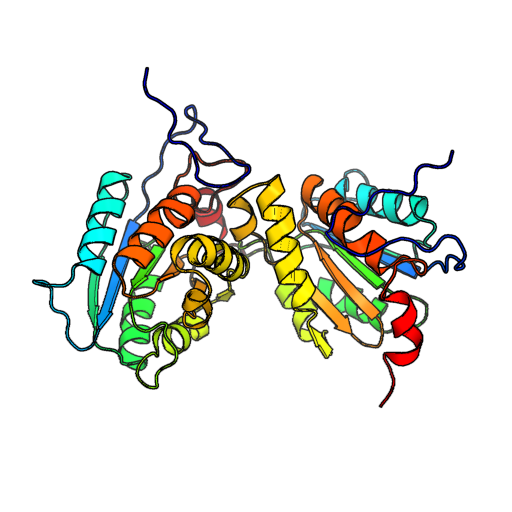02 1 97.38 92 GLY B N 1
ATOM 2127 C CA . GLY B 1 92 ? -6.805 -3.113 1.572 1 97.38 92 GLY B CA 1
ATOM 2128 C C . GLY B 1 92 ? -6.52 -2.596 2.969 1 97.38 92 GLY B C 1
ATOM 2129 O O . GLY B 1 92 ? -5.676 -3.145 3.682 1 97.38 92 GLY B O 1
ATOM 2130 N N . LEU B 1 93 ? -7.227 -1.505 3.324 1 96.94 93 LEU B N 1
ATOM 2131 C CA . LEU B 1 93 ? -6.941 -0.799 4.566 1 96.94 93 LEU B CA 1
ATOM 2132 C C . LEU B 1 93 ? -8.07 -0.986 5.574 1 96.94 93 LEU B C 1
ATOM 2134 O O . LEU B 1 93 ? -7.953 -0.568 6.727 1 96.94 93 LEU B O 1
ATOM 2138 N N . THR B 1 94 ? -9.156 -1.625 5.188 1 94.69 94 THR B N 1
ATOM 2139 C CA . THR B 1 94 ? -10.297 -1.73 6.086 1 94.69 94 THR B CA 1
ATOM 2140 C C . THR B 1 94 ? -10.047 -2.781 7.164 1 94.69 94 THR B C 1
ATOM 2142 O O . THR B 1 94 ? -9.078 -3.541 7.082 1 94.69 94 THR B O 1
ATOM 2145 N N . GLY B 1 95 ? -10.891 -2.75 8.188 1 94.5 95 GLY B N 1
ATOM 2146 C CA . GLY B 1 95 ? -10.734 -3.674 9.297 1 94.5 95 GLY B CA 1
ATOM 2147 C C . GLY B 1 95 ? -10.781 -5.129 8.875 1 94.5 95 GLY B C 1
ATOM 2148 O O . GLY B 1 95 ? -10.172 -5.988 9.516 1 94.5 95 GLY B O 1
ATOM 2149 N N . ARG B 1 96 ? -11.461 -5.418 7.781 1 93.81 96 ARG B N 1
ATOM 2150 C CA . ARG B 1 96 ? -11.633 -6.789 7.309 1 93.81 96 ARG B CA 1
ATOM 2151 C C . ARG B 1 96 ? -10.438 -7.234 6.469 1 93.81 96 ARG B C 1
ATOM 2153 O O . ARG B 1 96 ? -10.281 -8.422 6.18 1 93.81 96 ARG B O 1
ATOM 2160 N N . ASP B 1 97 ? -9.664 -6.336 6.062 1 97.31 97 ASP B N 1
ATOM 2161 C CA . ASP B 1 97 ? -8.523 -6.656 5.215 1 97.31 97 ASP B CA 1
ATOM 2162 C C . ASP B 1 97 ? -7.34 -7.148 6.051 1 97.31 97 ASP B C 1
ATOM 2164 O O . ASP B 1 97 ? -6.543 -6.344 6.543 1 97.31 97 ASP B O 1
ATOM 2168 N N . VAL B 1 98 ? -7.16 -8.492 6.07 1 98.25 98 VAL B N 1
ATOM 2169 C CA . VAL B 1 98 ? -6.219 -9.031 7.051 1 98.25 98 VAL B CA 1
ATOM 2170 C C . VAL B 1 98 ? -5.215 -9.945 6.355 1 98.25 98 VAL B C 1
ATOM 2172 O O . VAL B 1 98 ? -4.457 -10.656 7.016 1 98.25 98 VAL B O 1
ATOM 2175 N N . THR B 1 99 ? -5.18 -9.961 5.043 1 98.75 99 THR B N 1
ATOM 2176 C CA . THR B 1 99 ? -4.32 -10.883 4.312 1 98.75 99 THR B CA 1
ATOM 2177 C C . THR B 1 99 ? -2.852 -10.625 4.625 1 98.75 99 THR B C 1
ATOM 2179 O O . THR B 1 99 ? -2.109 -11.547 4.965 1 98.75 99 THR B O 1
ATOM 2182 N N . PRO B 1 100 ? -2.371 -9.312 4.598 1 98.69 100 PRO B N 1
ATOM 2183 C CA . PRO B 1 100 ? -0.963 -9.102 4.938 1 98.69 100 PRO B CA 1
ATOM 2184 C C . PRO B 1 100 ? -0.633 -9.516 6.371 1 98.69 100 PRO B C 1
ATOM 2186 O O . PRO B 1 100 ? 0.432 -10.086 6.621 1 98.69 100 PRO B O 1
ATOM 2189 N N . GLU B 1 101 ? -1.511 -9.25 7.293 1 98.31 101 GLU B N 1
ATOM 2190 C CA . GLU B 1 101 ? -1.322 -9.633 8.688 1 98.31 101 GLU B CA 1
ATOM 2191 C C . GLU B 1 101 ? -1.219 -11.148 8.828 1 98.31 101 GLU B C 1
ATOM 2193 O O . GLU B 1 101 ? -0.5 -11.648 9.695 1 98.31 101 GLU B O 1
ATOM 2198 N N . ALA B 1 102 ? -1.897 -11.906 8 1 98.75 102 ALA B N 1
ATOM 2199 C CA . ALA B 1 102 ? -1.884 -13.367 8.039 1 98.75 102 ALA B CA 1
ATOM 2200 C C . ALA B 1 102 ? -0.607 -13.914 7.414 1 98.75 102 ALA B C 1
ATOM 2202 O O . ALA B 1 102 ? -0.065 -14.922 7.883 1 98.75 102 ALA B O 1
ATOM 2203 N N . LEU B 1 103 ? -0.095 -13.266 6.422 1 98.81 103 LEU B N 1
ATOM 2204 C CA . LEU B 1 103 ? 0.953 -13.859 5.598 1 98.81 103 LEU B CA 1
ATOM 2205 C C . LEU B 1 103 ? 2.334 -13.438 6.086 1 98.81 103 LEU B C 1
ATOM 2207 O O . LEU B 1 103 ? 3.266 -14.25 6.098 1 98.81 103 LEU B O 1
ATOM 2211 N N . ARG B 1 104 ? 2.486 -12.141 6.488 1 98.31 104 ARG B N 1
ATOM 2212 C CA . ARG B 1 104 ? 3.805 -11.594 6.785 1 98.31 104 ARG B CA 1
ATOM 2213 C C . ARG B 1 104 ? 4.488 -12.383 7.898 1 98.31 104 ARG B C 1
ATOM 2215 O O . ARG B 1 104 ? 5.695 -12.625 7.836 1 98.31 104 ARG B O 1
ATOM 2222 N N . PRO B 1 105 ? 3.732 -12.867 8.93 1 98.38 105 PRO B N 1
ATOM 2223 C CA . PRO B 1 105 ? 4.379 -13.656 9.984 1 98.38 105 PRO B CA 1
ATOM 2224 C C . PRO B 1 105 ? 4.93 -14.984 9.469 1 98.38 105 PRO B C 1
ATOM 2226 O O . PRO B 1 105 ? 5.77 -15.609 10.125 1 98.38 105 PRO B O 1
ATOM 2229 N N . LEU B 1 106 ? 4.484 -15.461 8.281 1 98.44 106 LEU B N 1
ATOM 2230 C CA . LEU B 1 106 ? 4.945 -16.734 7.715 1 98.44 106 LEU B CA 1
ATOM 2231 C C . LEU B 1 106 ? 6.242 -16.531 6.941 1 98.44 106 LEU B C 1
ATOM 2233 O O . LEU B 1 106 ? 6.957 -17.5 6.668 1 98.44 106 LEU B O 1
ATOM 2237 N N . PHE B 1 107 ? 6.559 -15.289 6.566 1 98.19 107 PHE B N 1
ATOM 2238 C CA . PHE B 1 107 ? 7.711 -15.016 5.711 1 98.19 107 PHE B CA 1
ATOM 2239 C C . PHE B 1 107 ? 9.016 -15.188 6.488 1 98.19 107 PHE B C 1
ATOM 2241 O O . PHE B 1 107 ? 9.156 -14.648 7.586 1 98.19 107 PHE B O 1
ATOM 2248 N N . GLU B 1 108 ? 9.891 -15.875 5.934 1 97.5 108 GLU B N 1
ATOM 2249 C CA . GLU B 1 108 ? 11.273 -15.875 6.402 1 97.5 108 GLU B CA 1
ATOM 2250 C C . GLU B 1 108 ? 12.039 -14.672 5.855 1 97.5 108 GLU B C 1
ATOM 2252 O O . GLU B 1 108 ? 12.922 -14.133 6.527 1 97.5 108 GLU B O 1
ATOM 2257 N N . LYS B 1 109 ? 11.727 -14.336 4.609 1 97.44 109 LYS B N 1
ATOM 2258 C CA . LYS B 1 109 ? 12.25 -13.148 3.932 1 97.44 109 LYS B CA 1
ATOM 2259 C C . LYS B 1 109 ? 11.133 -12.398 3.207 1 97.44 109 LYS B C 1
ATOM 2261 O O . LYS B 1 109 ? 10.383 -12.992 2.43 1 97.44 109 LYS B O 1
ATOM 2266 N N . GLU B 1 110 ? 11.016 -11.109 3.43 1 97.81 110 GLU B N 1
ATOM 2267 C CA . GLU B 1 110 ? 10.133 -10.258 2.637 1 97.81 110 GLU B CA 1
ATOM 2268 C C . GLU B 1 110 ? 10.773 -9.891 1.301 1 97.81 110 GLU B C 1
ATOM 2270 O O . GLU B 1 110 ? 11.969 -9.609 1.236 1 97.81 110 GLU B O 1
ATOM 2275 N N . ILE B 1 111 ? 10 -9.938 0.253 1 97.69 111 ILE B N 1
ATOM 2276 C CA . ILE B 1 111 ? 10.492 -9.477 -1.043 1 97.69 111 ILE B CA 1
ATOM 2277 C C . ILE B 1 111 ? 10.141 -8.008 -1.237 1 97.69 111 ILE B C 1
ATOM 2279 O O . ILE B 1 111 ? 9.188 -7.68 -1.944 1 97.69 111 ILE B O 1
ATOM 2283 N N . ASP B 1 112 ? 10.953 -7.148 -0.743 1 95.44 112 ASP B N 1
ATOM 2284 C CA . ASP B 1 112 ? 10.711 -5.707 -0.711 1 95.44 112 ASP B CA 1
ATOM 2285 C C . ASP B 1 112 ? 10.547 -5.148 -2.123 1 95.44 112 ASP B C 1
ATOM 2287 O O . ASP B 1 112 ? 9.758 -4.227 -2.344 1 95.44 112 ASP B O 1
ATOM 2291 N N . GLY B 1 113 ? 11.344 -5.711 -2.988 1 96.31 113 GLY B N 1
ATOM 2292 C CA . GLY B 1 113 ? 11.25 -5.266 -4.371 1 96.31 113 GLY B CA 1
ATOM 2293 C C . GLY B 1 113 ? 9.859 -5.434 -4.953 1 96.31 113 GLY B C 1
ATOM 2294 O O . GLY B 1 113 ? 9.438 -4.645 -5.801 1 96.31 113 GLY B O 1
ATOM 2295 N N . PHE B 1 114 ? 9.141 -6.457 -4.52 1 97.81 114 PHE B N 1
ATOM 2296 C CA . PHE B 1 114 ? 7.793 -6.672 -5.027 1 97.81 114 PHE B CA 1
ATOM 2297 C C . PHE B 1 114 ? 6.875 -5.52 -4.625 1 97.81 114 PHE B C 1
ATOM 2299 O O . PHE B 1 114 ? 6.109 -5.016 -5.449 1 97.81 114 PHE B O 1
ATOM 2306 N N . ASN B 1 115 ? 6.898 -5.125 -3.383 1 96.5 115 ASN B N 1
ATOM 2307 C CA . ASN B 1 115 ? 6.062 -4.027 -2.9 1 96.5 115 ASN B CA 1
ATOM 2308 C C . ASN B 1 115 ? 6.277 -2.76 -3.719 1 96.5 115 ASN B C 1
ATOM 2310 O O . ASN B 1 115 ? 5.312 -2.143 -4.18 1 96.5 115 ASN B O 1
ATOM 2314 N N . THR B 1 116 ? 7.52 -2.447 -3.967 1 96.38 116 THR B N 1
ATOM 2315 C CA . THR B 1 116 ? 7.871 -1.247 -4.719 1 96.38 116 THR B CA 1
ATOM 2316 C C . THR B 1 116 ? 7.359 -1.335 -6.152 1 96.38 116 THR B C 1
ATOM 2318 O O . THR B 1 116 ? 6.652 -0.44 -6.621 1 96.38 116 THR B O 1
ATOM 2321 N N . ILE B 1 117 ? 7.684 -2.412 -6.781 1 96.75 117 ILE B N 1
ATOM 2322 C CA . ILE B 1 117 ? 7.328 -2.568 -8.188 1 96.75 117 ILE B CA 1
ATOM 2323 C C . ILE B 1 117 ? 5.809 -2.65 -8.328 1 96.75 117 ILE B C 1
ATOM 2325 O O . ILE B 1 117 ? 5.238 -2.109 -9.281 1 96.75 117 ILE B O 1
ATOM 2329 N N . TRP B 1 118 ? 5.137 -3.32 -7.402 1 98 118 TRP B N 1
ATOM 2330 C CA . TRP B 1 118 ? 3.68 -3.363 -7.434 1 98 118 TRP B CA 1
ATOM 2331 C C . TRP B 1 118 ? 3.096 -1.954 -7.48 1 98 118 TRP B C 1
ATOM 2333 O O . TRP B 1 118 ? 2.258 -1.651 -8.336 1 98 118 TRP B O 1
ATOM 2343 N N . HIS B 1 119 ? 3.523 -1.094 -6.578 1 97.38 119 HIS B N 1
ATOM 2344 C CA . HIS B 1 119 ? 2.928 0.234 -6.477 1 97.38 119 HIS B CA 1
ATOM 2345 C C . HIS B 1 119 ? 3.281 1.09 -7.688 1 97.38 119 HIS B C 1
ATOM 2347 O O . HIS B 1 119 ? 2.48 1.922 -8.117 1 97.38 119 HIS B O 1
ATOM 2353 N N . LEU B 1 120 ? 4.461 0.854 -8.242 1 95.38 120 LEU B N 1
ATOM 2354 C CA . LEU B 1 120 ? 4.789 1.559 -9.477 1 95.38 120 LEU B CA 1
ATOM 2355 C C . LEU B 1 120 ? 3.871 1.121 -10.617 1 95.38 120 LEU B C 1
ATOM 2357 O O . LEU B 1 120 ? 3.34 1.959 -11.344 1 95.38 120 LEU B O 1
ATOM 2361 N N . VAL B 1 121 ? 3.643 -0.167 -10.727 1 95.69 121 VAL B N 1
ATOM 2362 C CA . VAL B 1 121 ? 2.783 -0.719 -11.766 1 95.69 121 VAL B CA 1
ATOM 2363 C C . VAL B 1 121 ? 1.336 -0.296 -11.523 1 95.69 121 VAL B C 1
ATOM 2365 O O . VAL B 1 121 ? 0.663 0.191 -12.438 1 95.69 121 VAL B O 1
ATOM 2368 N N . SER B 1 122 ? 0.918 -0.498 -10.297 1 96.69 122 SER B N 1
ATOM 2369 C CA . SER B 1 122 ? -0.45 -0.152 -9.93 1 96.69 122 SER B CA 1
ATOM 2370 C C . SER B 1 122 ? -0.706 1.342 -10.086 1 96.69 122 SER B C 1
ATOM 2372 O O . SER B 1 122 ? -1.788 1.749 -10.516 1 96.69 122 SER B O 1
ATOM 2374 N N . TYR B 1 123 ? 0.271 2.197 -9.773 1 95.56 123 TYR B N 1
ATOM 2375 C CA . TYR B 1 123 ? 0.166 3.645 -9.914 1 95.56 123 TYR B CA 1
ATOM 2376 C C . TYR B 1 123 ? -0.127 4.031 -11.359 1 95.56 123 TYR B C 1
ATOM 2378 O O . TYR B 1 123 ? -0.939 4.922 -11.625 1 95.56 123 TYR B O 1
ATOM 2386 N N . GLN B 1 124 ? 0.504 3.35 -12.32 1 93.81 124 GLN B N 1
ATOM 2387 C CA . GLN B 1 124 ? 0.289 3.631 -13.734 1 93.81 124 GLN B CA 1
ATOM 2388 C C . GLN B 1 124 ? -1.127 3.254 -14.164 1 93.81 124 GLN B C 1
ATOM 2390 O O . GLN B 1 124 ? -1.706 3.891 -15.047 1 93.81 124 GLN B O 1
ATOM 2395 N N . SER B 1 125 ? -1.684 2.297 -13.508 1 94 125 SER B N 1
ATOM 2396 C CA . SER B 1 125 ? -2.982 1.768 -13.906 1 94 125 SER B CA 1
ATOM 2397 C C . SER B 1 125 ? -4.121 2.486 -13.195 1 94 125 SER B C 1
ATOM 2399 O O . SER B 1 125 ? -5.062 2.957 -13.828 1 94 125 SER B O 1
ATOM 2401 N N . VAL B 1 126 ? -3.977 2.711 -11.852 1 94.69 126 VAL B N 1
ATOM 2402 C CA . VAL B 1 126 ? -5.121 3.205 -11.094 1 94.69 126 VAL B CA 1
ATOM 2403 C C . VAL B 1 126 ? -4.742 4.492 -10.367 1 94.69 126 VAL B C 1
ATOM 2405 O O . VAL B 1 126 ? -5.516 5.004 -9.555 1 94.69 126 VAL B O 1
ATOM 2408 N N . GLY B 1 127 ? -3.584 4.961 -10.578 1 94.88 127 GLY B N 1
ATOM 2409 C CA . GLY B 1 127 ? -3.141 6.215 -9.984 1 94.88 127 GLY B CA 1
ATOM 2410 C C . GLY B 1 127 ? -2.973 6.141 -8.484 1 94.88 127 GLY B C 1
ATOM 2411 O O . GLY B 1 127 ? -2.35 5.207 -7.969 1 94.88 127 GLY B O 1
ATOM 2412 N N . LEU B 1 128 ? -3.479 7.125 -7.762 1 95.31 128 LEU B N 1
ATOM 2413 C CA . LEU B 1 128 ? -3.246 7.27 -6.328 1 95.31 128 LEU B CA 1
ATOM 2414 C C . LEU B 1 128 ? -4.09 6.277 -5.535 1 95.31 128 LEU B C 1
ATOM 2416 O O . LEU B 1 128 ? -3.863 6.078 -4.34 1 95.31 128 LEU B O 1
ATOM 2420 N N . SER B 1 129 ? -4.988 5.57 -6.227 1 95.56 129 SER B N 1
ATOM 2421 C CA . SER B 1 129 ? -5.738 4.512 -5.555 1 95.56 129 SER B CA 1
ATOM 2422 C C . SER B 1 129 ? -4.809 3.402 -5.066 1 95.56 129 SER B C 1
ATOM 2424 O O . SER B 1 129 ? -5.172 2.629 -4.18 1 95.56 129 SER B O 1
ATOM 2426 N N . THR B 1 130 ? -3.621 3.307 -5.605 1 96.94 130 THR B N 1
ATOM 2427 C CA . THR B 1 130 ? -2.641 2.305 -5.207 1 96.94 130 THR B CA 1
ATOM 2428 C C . THR B 1 130 ? -2.279 2.459 -3.734 1 96.94 130 THR B C 1
ATOM 2430 O O . THR B 1 130 ? -1.825 1.506 -3.096 1 96.94 130 THR B O 1
ATOM 2433 N N . LEU B 1 131 ? -2.525 3.641 -3.129 1 97.31 131 LEU B N 1
ATOM 2434 C CA . LEU B 1 131 ? -2.215 3.893 -1.726 1 97.31 131 LEU B CA 1
ATOM 2435 C C . LEU B 1 131 ? -3.043 2.988 -0.817 1 97.31 131 LEU B C 1
ATOM 2437 O O . LEU B 1 131 ? -2.662 2.736 0.328 1 97.31 131 LEU B O 1
ATOM 2441 N N . GLN B 1 132 ? -4.121 2.48 -1.35 1 96.69 132 GLN B N 1
ATOM 2442 C CA . GLN B 1 132 ? -5.043 1.7 -0.528 1 96.69 132 GLN B CA 1
ATOM 2443 C C . GLN B 1 132 ? -4.641 0.228 -0.5 1 96.69 132 GLN B C 1
ATOM 2445 O O . GLN B 1 132 ? -5.25 -0.573 0.211 1 96.69 132 GLN B O 1
ATOM 2450 N N . SER B 1 133 ? -3.646 -0.115 -1.247 1 97.75 133 SER B N 1
ATOM 2451 C CA . SER B 1 133 ? -3.217 -1.506 -1.347 1 97.75 133 SER B CA 1
ATOM 2452 C C . SER B 1 133 ? -2.021 -1.781 -0.441 1 97.75 133 SER B C 1
ATOM 2454 O O . SER B 1 133 ? -1.106 -0.96 -0.345 1 97.75 133 SER B O 1
ATOM 2456 N N . ARG B 1 134 ? -2.031 -2.918 0.182 1 98.19 134 ARG B N 1
ATOM 2457 C CA . ARG B 1 134 ? -0.876 -3.408 0.926 1 98.19 134 ARG B CA 1
ATOM 2458 C C . ARG B 1 134 ? -0.384 -4.738 0.361 1 98.19 134 ARG B C 1
ATOM 2460 O O . ARG B 1 134 ? -0.023 -5.645 1.114 1 98.19 134 ARG B O 1
ATOM 2467 N N . ALA B 1 135 ? -0.519 -4.863 -0.981 1 98.56 135 ALA B N 1
ATOM 2468 C CA . ALA B 1 135 ? 0.052 -6.02 -1.665 1 98.56 135 ALA B CA 1
ATOM 2469 C C . ALA B 1 135 ? 1.486 -6.273 -1.211 1 98.56 135 ALA B C 1
ATOM 2471 O O . ALA B 1 135 ? 2.258 -5.332 -1.012 1 98.56 135 ALA B O 1
ATOM 2472 N N . CYS B 1 136 ? 1.881 -7.566 -1.11 1 98.62 136 CYS B N 1
ATOM 2473 C CA . CYS B 1 136 ? 3.201 -7.922 -0.604 1 98.62 136 CYS B CA 1
ATOM 2474 C C . CYS B 1 136 ? 3.604 -9.32 -1.062 1 98.62 136 CYS B C 1
ATOM 2476 O O . CYS B 1 136 ? 2.803 -10.031 -1.665 1 98.62 136 CYS B O 1
ATOM 2478 N N . ALA B 1 137 ? 4.871 -9.695 -0.854 1 98.88 137 ALA B N 1
ATOM 2479 C CA . ALA B 1 137 ? 5.402 -11.008 -1.215 1 98.88 137 ALA B CA 1
ATOM 2480 C C . ALA B 1 137 ? 6.547 -11.406 -0.287 1 98.88 137 ALA B C 1
ATOM 2482 O O . ALA B 1 137 ? 7.191 -10.555 0.321 1 98.88 137 ALA B O 1
ATOM 2483 N N . GLY B 1 138 ? 6.738 -12.656 -0.183 1 98.75 138 GLY B N 1
ATOM 2484 C CA . GLY B 1 138 ? 7.809 -13.195 0.642 1 98.75 138 GLY B CA 1
ATOM 2485 C C . GLY B 1 138 ? 8.164 -14.633 0.298 1 98.75 138 GLY B C 1
ATOM 2486 O O . GLY B 1 138 ? 7.586 -15.219 -0.623 1 98.75 138 GLY B O 1
ATOM 2487 N N . VAL B 1 139 ? 9.203 -15.078 0.946 1 98.31 139 VAL B N 1
ATOM 2488 C CA . VAL B 1 139 ? 9.625 -16.469 0.875 1 98.31 139 VAL B CA 1
ATOM 2489 C C . VAL B 1 139 ? 9.383 -17.156 2.221 1 98.31 139 VAL B C 1
ATOM 2491 O O . VAL B 1 139 ? 9.688 -16.594 3.273 1 98.31 139 VAL B O 1
ATOM 2494 N N . ALA B 1 140 ? 8.75 -18.266 2.146 1 97.94 140 ALA B N 1
ATOM 2495 C CA . ALA B 1 140 ? 8.508 -19.078 3.336 1 97.94 140 ALA B CA 1
ATOM 2496 C C . ALA B 1 140 ? 8.68 -20.562 3.033 1 97.94 140 ALA B C 1
ATOM 2498 O O . ALA B 1 140 ? 7.965 -21.125 2.197 1 97.94 140 ALA B O 1
ATOM 2499 N N . ASN B 1 141 ? 9.617 -21.266 3.691 1 96.38 141 ASN B N 1
ATOM 2500 C CA . ASN B 1 141 ? 9.891 -22.688 3.49 1 96.38 141 ASN B CA 1
ATOM 2501 C C . ASN B 1 141 ? 10.047 -23.031 2.012 1 96.38 141 ASN B C 1
ATOM 2503 O O . ASN B 1 141 ? 9.383 -23.922 1.502 1 96.38 141 ASN B O 1
ATOM 2507 N N . ALA B 1 142 ? 10.828 -22.266 1.313 1 95.81 142 ALA B N 1
ATOM 2508 C CA . ALA B 1 142 ? 11.203 -22.438 -0.087 1 95.81 142 ALA B CA 1
ATOM 2509 C C . ALA B 1 142 ? 9.992 -22.25 -1.004 1 95.81 142 ALA B C 1
ATOM 2511 O O . ALA B 1 142 ? 9.969 -22.781 -2.119 1 95.81 142 ALA B O 1
ATOM 2512 N N . THR B 1 143 ? 8.977 -21.609 -0.553 1 98.56 143 THR B N 1
ATOM 2513 C CA . THR B 1 143 ? 7.789 -21.281 -1.332 1 98.56 143 THR B CA 1
ATOM 2514 C C . THR B 1 143 ? 7.652 -19.781 -1.496 1 98.56 143 THR B C 1
ATOM 2516 O O . THR B 1 143 ? 7.77 -19.031 -0.524 1 98.56 143 THR B O 1
ATOM 2519 N N . PHE B 1 144 ? 7.555 -19.328 -2.74 1 98.81 144 PHE B N 1
ATOM 2520 C CA . PHE B 1 144 ? 7.258 -17.922 -2.967 1 98.81 144 PHE B CA 1
ATOM 2521 C C . PHE B 1 144 ? 5.785 -17.625 -2.709 1 98.81 144 PHE B C 1
ATOM 2523 O O . PHE B 1 144 ? 4.91 -18.375 -3.156 1 98.81 144 PHE B O 1
ATOM 2530 N N . VAL B 1 145 ? 5.492 -16.578 -1.975 1 98.94 145 VAL B N 1
ATOM 2531 C CA . VAL B 1 145 ? 4.121 -16.188 -1.671 1 98.94 145 VAL B CA 1
ATOM 2532 C C . VAL B 1 145 ? 3.873 -14.758 -2.143 1 98.94 145 VAL B C 1
ATOM 2534 O O . VAL B 1 145 ? 4.625 -13.844 -1.794 1 98.94 145 VAL B O 1
ATOM 2537 N N . PHE B 1 146 ? 2.871 -14.578 -2.955 1 98.94 146 PHE B N 1
A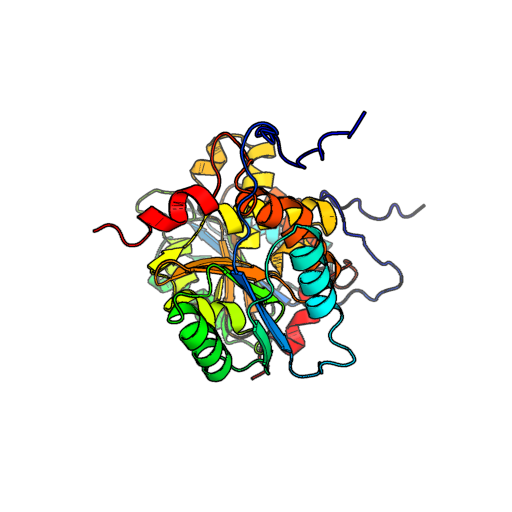TOM 2538 C CA . PHE B 1 146 ? 2.453 -13.273 -3.455 1 98.94 146 PHE B CA 1
ATOM 2539 C C . PHE B 1 146 ? 1.03 -12.961 -3.012 1 98.94 146 PHE B C 1
ATOM 2541 O O . PHE B 1 146 ? 0.125 -13.781 -3.176 1 98.94 146 PHE B O 1
ATOM 2548 N N . ALA B 1 147 ? 0.784 -11.758 -2.486 1 98.94 147 ALA B N 1
ATOM 2549 C CA . ALA B 1 147 ? -0.551 -11.312 -2.104 1 98.94 147 ALA B CA 1
ATOM 2550 C C . ALA B 1 147 ? -1.01 -10.141 -2.975 1 98.94 147 ALA B C 1
ATOM 2552 O O . ALA B 1 147 ? -0.425 -9.055 -2.93 1 98.94 147 ALA B O 1
ATOM 2553 N N . LEU B 1 148 ? -2.053 -10.398 -3.74 1 98.88 148 LEU B N 1
ATOM 2554 C CA . LEU B 1 148 ? -2.594 -9.391 -4.648 1 98.88 148 LEU B CA 1
ATOM 2555 C C . LEU B 1 148 ? -3.939 -8.875 -4.148 1 98.88 148 LEU B C 1
ATOM 2557 O O . LEU B 1 148 ? -4.668 -9.594 -3.465 1 98.88 148 LEU B O 1
ATOM 2561 N N . PRO B 1 149 ? -4.289 -7.578 -4.551 1 98.56 149 PRO B N 1
ATOM 2562 C CA . PRO B 1 149 ? -5.645 -7.098 -4.277 1 98.56 149 PRO B CA 1
ATOM 2563 C C . PRO B 1 149 ? -6.719 -7.938 -4.961 1 98.56 149 PRO B C 1
ATOM 2565 O O . PRO B 1 149 ? -6.414 -8.703 -5.883 1 98.56 149 PRO B O 1
ATOM 2568 N N . GLY B 1 150 ? -7.91 -7.727 -4.602 1 97.94 150 GLY B N 1
ATOM 2569 C CA . GLY B 1 150 ? -9 -8.586 -5.027 1 97.94 150 GLY B CA 1
ATOM 2570 C C . GLY B 1 150 ? -9.586 -8.195 -6.367 1 97.94 150 GLY B C 1
ATOM 2571 O O . GLY B 1 150 ? -10.305 -8.977 -6.992 1 97.94 150 GLY B O 1
ATOM 2572 N N . SER B 1 151 ? -9.312 -7.051 -6.832 1 97.19 151 SER B N 1
ATOM 2573 C CA . SER B 1 151 ? -9.938 -6.613 -8.078 1 97.19 151 SER B CA 1
ATOM 2574 C C . SER B 1 151 ? -9.383 -7.387 -9.273 1 97.19 151 SER B C 1
ATOM 2576 O O . SER B 1 151 ? -8.211 -7.773 -9.273 1 97.19 151 SER B O 1
ATOM 2578 N N . ASN B 1 152 ? -10.211 -7.543 -10.266 1 98 152 ASN B N 1
ATOM 2579 C CA . ASN B 1 152 ? -9.766 -8.211 -11.492 1 98 152 ASN B CA 1
ATOM 2580 C C . ASN B 1 152 ? -8.562 -7.508 -12.109 1 98 152 ASN B C 1
ATOM 2582 O O . ASN B 1 152 ? -7.609 -8.164 -12.531 1 98 152 ASN B O 1
ATOM 2586 N N . GLY B 1 153 ? -8.633 -6.152 -12.156 1 97.69 153 GLY B N 1
ATOM 2587 C CA . GLY B 1 153 ? -7.531 -5.387 -12.711 1 97.69 153 GLY B CA 1
ATOM 2588 C C . GLY B 1 153 ? -6.219 -5.617 -11.984 1 97.69 153 GLY B C 1
ATOM 2589 O O . GLY B 1 153 ? -5.164 -5.719 -12.617 1 97.69 153 GLY B O 1
ATOM 2590 N N . ALA B 1 154 ? -6.277 -5.723 -10.703 1 98.19 154 ALA B N 1
ATOM 2591 C CA . ALA B 1 154 ? -5.074 -5.953 -9.898 1 98.19 154 ALA B CA 1
ATOM 2592 C C . ALA B 1 154 ? -4.492 -7.336 -10.164 1 98.19 154 ALA B C 1
ATOM 2594 O O . ALA B 1 154 ? -3.271 -7.5 -10.25 1 98.19 154 ALA B O 1
ATOM 2595 N N . CYS B 1 155 ? -5.371 -8.336 -10.266 1 98.75 155 CYS B N 1
ATOM 2596 C CA . CYS B 1 155 ? -4.91 -9.688 -10.562 1 98.75 155 CYS B CA 1
ATOM 2597 C C . CYS B 1 155 ? -4.234 -9.75 -11.93 1 98.75 155 CYS B C 1
ATOM 2599 O O . CYS B 1 155 ? -3.172 -10.352 -12.07 1 98.75 155 CYS B O 1
ATOM 2601 N N . LYS B 1 156 ? -4.836 -9.078 -12.859 1 98.31 156 LYS B N 1
ATOM 2602 C CA . LYS B 1 156 ? -4.246 -9.039 -14.195 1 98.31 156 LYS B CA 1
ATOM 2603 C C . LYS B 1 156 ? -2.895 -8.328 -14.172 1 98.31 156 LYS B C 1
ATOM 2605 O O . LYS B 1 156 ? -1.908 -8.852 -14.703 1 98.31 156 LYS B O 1
ATOM 2610 N N . ASP B 1 157 ? -2.828 -7.172 -13.586 1 97.62 157 ASP B N 1
ATOM 2611 C CA . ASP B 1 157 ? -1.583 -6.41 -13.523 1 97.62 157 ASP B CA 1
ATOM 2612 C C . ASP B 1 157 ? -0.5 -7.195 -12.781 1 97.62 157 ASP B C 1
ATOM 2614 O O . ASP B 1 157 ? 0.634 -7.293 -13.258 1 97.62 157 ASP B O 1
ATOM 2618 N N . GLY B 1 158 ? -0.88 -7.73 -11.609 1 98.38 158 GLY B N 1
ATOM 2619 C CA . GLY B 1 158 ? 0.075 -8.477 -10.797 1 98.38 158 GLY B CA 1
ATOM 2620 C C . GLY B 1 158 ? 0.684 -9.656 -11.531 1 98.38 158 GLY B C 1
ATOM 2621 O O . GLY B 1 158 ? 1.897 -9.859 -11.484 1 98.38 158 GLY B O 1
ATOM 2622 N N . TRP B 1 159 ? -0.168 -10.398 -12.242 1 98.56 159 TRP B N 1
ATOM 2623 C CA . TRP B 1 159 ? 0.334 -11.547 -12.977 1 98.56 159 TRP B CA 1
ATOM 2624 C C . TRP B 1 159 ? 1.085 -11.109 -14.234 1 98.56 159 TRP B C 1
ATOM 2626 O O . TRP B 1 159 ? 2.264 -11.43 -14.398 1 98.56 159 TRP B O 1
ATOM 2636 N N . ASP B 1 160 ? 0.473 -10.297 -15.094 1 97.81 160 ASP B N 1
ATOM 2637 C CA . ASP B 1 160 ? 0.938 -10.039 -16.453 1 97.81 160 ASP B CA 1
ATOM 2638 C C . ASP B 1 160 ? 2.164 -9.125 -16.453 1 97.81 160 ASP B C 1
ATOM 2640 O O . ASP B 1 160 ? 2.988 -9.18 -17.359 1 97.81 160 ASP B O 1
ATOM 2644 N N . LYS B 1 161 ? 2.236 -8.352 -15.438 1 97.19 161 LYS B N 1
ATOM 2645 C CA . LYS B 1 161 ? 3.297 -7.352 -15.508 1 97.19 161 LYS B CA 1
ATOM 2646 C C . LYS B 1 161 ? 4.418 -7.672 -14.523 1 97.19 161 LYS B C 1
ATOM 2648 O O . LYS B 1 161 ? 5.484 -7.051 -14.562 1 97.19 161 LYS B O 1
ATOM 2653 N N . ILE B 1 162 ? 4.219 -8.641 -13.641 1 97.88 162 ILE B N 1
ATOM 2654 C CA . ILE B 1 162 ? 5.238 -8.867 -12.617 1 97.88 162 ILE B CA 1
ATOM 2655 C C . ILE B 1 162 ? 5.512 -10.359 -12.477 1 97.88 162 ILE B C 1
ATOM 2657 O O . ILE B 1 162 ? 6.535 -10.859 -12.953 1 97.88 162 ILE B O 1
ATOM 2661 N N . ILE B 1 163 ? 4.527 -11.125 -11.977 1 98.62 163 ILE B N 1
ATOM 2662 C CA . ILE B 1 163 ? 4.75 -12.453 -11.422 1 98.62 163 ILE B CA 1
ATOM 2663 C C . ILE B 1 163 ? 5.113 -13.43 -12.539 1 98.62 163 ILE B C 1
ATOM 2665 O O . ILE B 1 163 ? 6.043 -14.227 -12.398 1 98.62 163 ILE B O 1
ATOM 2669 N N . ARG B 1 164 ? 4.379 -13.391 -13.625 1 97.69 164 ARG B N 1
ATOM 2670 C CA . ARG B 1 164 ? 4.578 -14.375 -14.68 1 97.69 164 ARG B CA 1
ATOM 2671 C C . ARG B 1 164 ? 6.016 -14.352 -15.188 1 97.69 164 ARG B C 1
ATOM 2673 O O . ARG B 1 164 ? 6.574 -15.398 -15.531 1 97.69 164 ARG B O 1
ATOM 2680 N N . TRP B 1 165 ? 6.688 -13.227 -15.211 1 97 165 TRP B N 1
ATOM 2681 C CA . TRP B 1 165 ? 8.023 -13.094 -15.781 1 97 165 TRP B CA 1
ATOM 2682 C C . TRP B 1 165 ? 9.078 -13.656 -14.828 1 97 165 TRP B C 1
ATOM 2684 O O . TRP B 1 165 ? 10.039 -14.297 -15.258 1 97 165 TRP B O 1
ATOM 2694 N N . GLN B 1 166 ? 8.859 -13.484 -13.578 1 97.62 166 GLN B N 1
ATOM 2695 C CA . GLN B 1 166 ? 9.82 -13.992 -12.609 1 97.62 166 GLN B CA 1
ATOM 2696 C C . GLN B 1 166 ? 9.609 -15.484 -12.344 1 97.62 166 GLN B C 1
ATOM 2698 O O . GLN B 1 166 ? 10.492 -16.156 -11.82 1 97.62 166 GLN B O 1
ATOM 2703 N N . LEU B 1 167 ? 8.383 -16 -12.727 1 98.31 167 LEU B N 1
ATOM 2704 C CA . LEU B 1 167 ? 8.156 -17.438 -12.609 1 98.31 167 LEU B CA 1
ATOM 2705 C C . LEU B 1 167 ? 8.406 -18.141 -13.938 1 98.31 167 LEU B C 1
ATOM 2707 O O . LEU B 1 167 ? 8.117 -19.328 -14.086 1 98.31 167 LEU B O 1
ATOM 2711 N N . ASP B 1 168 ? 8.891 -17.422 -14.953 1 97.5 168 ASP B N 1
ATOM 2712 C CA . ASP B 1 168 ? 9.344 -18 -16.219 1 97.5 168 ASP B CA 1
ATOM 2713 C C . ASP B 1 168 ? 10.836 -18.297 -16.188 1 97.5 168 ASP B C 1
ATOM 2715 O O . ASP B 1 168 ? 11.656 -17.375 -16.125 1 97.5 168 ASP B O 1
ATOM 2719 N N . SER B 1 169 ? 11.164 -19.5 -16.266 1 97.88 169 SER B N 1
ATOM 2720 C CA . SER B 1 169 ? 12.539 -19.969 -16.141 1 97.88 169 SER B CA 1
ATOM 2721 C C . SER B 1 169 ? 13.414 -19.422 -17.281 1 97.88 169 SER B C 1
ATOM 2723 O O . SER B 1 169 ? 14.641 -19.469 -17.203 1 97.88 169 SER B O 1
ATOM 2725 N N . ARG B 1 170 ? 12.93 -18.906 -18.328 1 96.69 170 ARG B N 1
ATOM 2726 C CA . ARG B 1 170 ? 13.656 -18.406 -19.484 1 96.69 170 ARG B CA 1
ATOM 2727 C C . ARG B 1 170 ? 14.016 -16.938 -19.328 1 96.69 170 ARG B C 1
ATOM 2729 O O . ARG B 1 170 ? 14.789 -16.391 -20.125 1 96.69 170 ARG B O 1
ATOM 2736 N N . HIS B 1 171 ? 13.359 -16.312 -18.219 1 96.62 171 HIS B N 1
ATOM 2737 C CA . HIS B 1 171 ? 13.57 -14.883 -18.031 1 96.62 171 HIS B CA 1
ATOM 2738 C C . HIS B 1 171 ? 15 -14.594 -17.562 1 96.62 171 HIS B C 1
ATOM 2740 O O . HIS B 1 171 ? 15.484 -15.234 -16.625 1 96.62 171 HIS B O 1
ATOM 2746 N N . GLY B 1 172 ? 15.641 -13.695 -18.297 1 94 172 GLY B N 1
ATOM 2747 C CA . GLY B 1 172 ? 16.969 -13.227 -17.906 1 94 172 GLY B CA 1
ATOM 2748 C C . GLY B 1 172 ? 16.984 -11.766 -17.516 1 94 172 GLY B C 1
ATOM 2749 O O . GLY B 1 172 ? 16.062 -11.016 -17.844 1 94 172 GLY B O 1
ATOM 2750 N N . PRO B 1 173 ? 18 -11.266 -16.75 1 95.06 173 PRO B N 1
ATOM 2751 C CA . PRO B 1 173 ? 19.219 -11.992 -16.375 1 95.06 173 PRO B CA 1
ATOM 2752 C C . PRO B 1 173 ? 18.984 -12.992 -15.25 1 95.06 173 PRO B C 1
ATOM 2754 O O . PRO B 1 173 ? 19.844 -13.852 -15.008 1 95.06 173 PRO B O 1
ATOM 2757 N N . CYS B 1 174 ? 17.969 -12.867 -14.508 1 95.69 174 CYS B N 1
ATOM 2758 C CA . CYS B 1 174 ? 17.641 -13.781 -13.422 1 95.69 174 CYS B CA 1
ATOM 2759 C C . CYS B 1 174 ? 16.141 -14.008 -13.328 1 95.69 174 CYS B C 1
ATOM 2761 O O . CYS B 1 174 ? 15.359 -13.219 -13.859 1 95.69 174 CYS B O 1
ATOM 2763 N N . ASN B 1 175 ? 15.75 -15.062 -12.695 1 96 175 ASN B N 1
ATOM 2764 C CA . ASN B 1 175 ? 14.359 -15.375 -12.367 1 96 175 ASN B CA 1
ATOM 2765 C C . ASN B 1 175 ? 14.266 -16.203 -11.086 1 96 175 ASN B C 1
ATOM 2767 O O . ASN B 1 175 ? 15.258 -16.734 -10.609 1 96 175 ASN B O 1
ATOM 2771 N N . MET B 1 176 ? 13.086 -16.297 -10.555 1 97.94 176 MET B N 1
ATOM 2772 C CA . MET B 1 176 ? 12.883 -16.891 -9.242 1 97.94 176 MET B CA 1
ATOM 2773 C C . MET B 1 176 ? 12.898 -18.422 -9.336 1 97.94 176 MET B C 1
ATOM 2775 O O . MET B 1 176 ? 13.188 -19.109 -8.352 1 97.94 176 MET B O 1
ATOM 2779 N N . VAL B 1 177 ? 12.57 -18.984 -10.484 1 97.62 177 VAL B N 1
ATOM 2780 C CA . VAL B 1 177 ? 12.578 -20.422 -10.672 1 97.62 177 VAL B CA 1
ATOM 2781 C C . VAL B 1 177 ? 13.992 -20.969 -10.461 1 97.62 177 VAL B C 1
ATOM 2783 O O . VAL B 1 177 ? 14.18 -22 -9.82 1 97.62 177 VAL B O 1
ATOM 2786 N N . GLU B 1 178 ? 14.977 -20.25 -10.914 1 94.94 178 GLU B N 1
ATOM 2787 C CA . GLU B 1 178 ? 16.375 -20.656 -10.797 1 94.94 178 GLU B CA 1
ATOM 2788 C C . GLU B 1 178 ? 16.828 -20.656 -9.344 1 94.94 178 GLU B C 1
ATOM 2790 O O . GLU B 1 178 ? 17.812 -21.312 -8.992 1 94.94 178 GLU B O 1
ATOM 2795 N N . LEU B 1 179 ? 16.156 -19.953 -8.5 1 96 179 LEU B N 1
ATOM 2796 C CA . LEU B 1 179 ? 16.531 -19.812 -7.098 1 96 179 LEU B CA 1
ATOM 2797 C C . LEU B 1 179 ? 15.961 -20.969 -6.277 1 96 179 LEU B C 1
ATOM 2799 O O . LEU B 1 179 ? 16.422 -21.234 -5.164 1 96 179 LEU B O 1
ATOM 2803 N N . MET B 1 180 ? 14.922 -21.656 -6.758 1 94.75 180 MET B N 1
ATOM 2804 C CA . MET B 1 180 ? 14.094 -22.578 -5.984 1 94.75 180 MET B CA 1
ATOM 2805 C C . MET B 1 180 ? 14.945 -23.688 -5.363 1 94.75 180 MET B C 1
ATOM 2807 O O . MET B 1 180 ? 14.844 -23.953 -4.168 1 94.75 180 MET B O 1
ATOM 2811 N N . PRO B 1 181 ? 15.938 -24.234 -6.105 1 91.69 181 PRO B N 1
ATOM 2812 C CA . PRO B 1 181 ? 16.75 -25.312 -5.508 1 91.69 181 PRO B CA 1
ATOM 2813 C C . PRO B 1 181 ? 17.641 -24.812 -4.383 1 91.69 181 PRO B C 1
ATOM 2815 O O . PRO B 1 181 ? 18.141 -25.609 -3.584 1 91.69 181 PRO B O 1
ATOM 2818 N N . ARG B 1 182 ? 17.828 -23.469 -4.348 1 91.94 182 ARG B N 1
ATOM 2819 C CA . ARG B 1 182 ? 18.797 -22.906 -3.428 1 91.94 182 ARG B CA 1
ATOM 2820 C C . ARG B 1 182 ? 18.109 -22.25 -2.234 1 91.94 182 ARG B C 1
ATOM 2822 O O . ARG B 1 182 ? 18.766 -21.719 -1.34 1 91.94 182 ARG B O 1
ATOM 2829 N N . LEU B 1 183 ? 16.828 -22.25 -2.162 1 91.88 183 LEU B N 1
ATOM 2830 C CA . LEU B 1 183 ? 16.078 -21.484 -1.175 1 91.88 183 LEU B CA 1
ATOM 2831 C C . LEU B 1 183 ? 16.219 -22.094 0.216 1 91.88 183 LEU B C 1
ATOM 2833 O O . LEU B 1 183 ? 16.031 -21.406 1.223 1 91.88 183 LEU B O 1
ATOM 2837 N N . LEU B 1 184 ? 16.641 -23.328 0.261 1 88 184 LEU B N 1
ATOM 2838 C CA . LEU B 1 184 ? 16.75 -23.984 1.56 1 88 184 LEU B CA 1
ATOM 2839 C C . LEU B 1 184 ? 18.203 -24.141 1.964 1 88 184 LEU B C 1
ATOM 2841 O O . LEU B 1 184 ? 18.516 -24.828 2.939 1 88 184 LEU B O 1
ATOM 2845 N N . GLU B 1 185 ? 19.078 -23.5 1.146 1 87.12 185 GLU B N 1
ATOM 2846 C CA . GLU B 1 185 ? 20.484 -23.562 1.507 1 87.12 185 GLU B CA 1
ATOM 2847 C C . GLU B 1 185 ? 20.75 -22.891 2.854 1 87.12 185 GLU B C 1
ATOM 2849 O O . GLU B 1 185 ? 20.094 -21.906 3.199 1 87.12 185 GLU B O 1
ATOM 2854 N N . LYS B 1 186 ? 21.594 -23.469 3.643 1 77.62 186 LYS B N 1
ATOM 2855 C CA . LYS B 1 186 ? 21.984 -22.953 4.949 1 77.62 186 LYS B CA 1
ATOM 2856 C C . LYS B 1 186 ? 23.438 -22.469 4.934 1 77.62 186 LYS B C 1
ATOM 2858 O O . LYS B 1 186 ? 24.266 -23.031 4.223 1 77.62 186 LYS B O 1
#

Sequence (372 aa):
MSQTPEIPAPGGRIHEDRPFKPVNIAILTVSDTRTDDNDTSGHILVERVKEAGHNLAAKKIVTDNQTIIEHVVGDWIKDPEIDAVITTGGTGLTGRDVTPEALRPLFEKEIDGFNTIWHLVSYQSVGLSTLQSRACAGVANATFVFALPGSNGACKDGWDKIIRWQLDSRHGPCNMVELMPRLLEKMSQTPEIPAPGGRIHEDRPFKPVNIAILTVSDTRTDDNDTSGHILVERVKEAGHNLAAKKIVTDNQTIIEHVVGDWIKDPEIDAVITTGGTGLTGRDVTPEALRPLFEKEIDGFNTIWHLVSYQSVGLSTLQSRACAGVANATFVFALPGSNGACKDGWDKIIRWQLDSRHGPCNMVELMPRLLEK

pLDDT: mean 95.2, std 9.58, range [27.33, 98.94]

Radius of gyration: 21.86 Å; Cα contacts (8 Å, |Δi|>4): 759; chains: 2; bounding box: 43×63×60 Å

Secondary structure (DSSP, 8-state):
-------SSSS-EE-TTSPP---EEEEEEE-SS--GGG-HHHHHHHHHHHHTT-EEEEEEEE-S-HHHHHHHHHHHHH-TT--EEEEES--SSSTT--HHHHHGGG-SEE-HHHHHHHHHHHHHHHGGGGGG---EEEEETTEEEEEE-SSHHHHHHHIIIIIHHHT-TTEES--SGGGGGGTT--/-------SSSS-EE-TTSPP---EEEEEEE-SS--GGG-HHHHHHHHHHHHTT-EEEEEEEE-S-HHHHHHHHHHHHH-TT--EEEEES--SSSTT--HHHHHGGG-SEE-HHHHHHHHHHHHHHHGGGGGG---EEEEETTEEEEEE-SSHHHHHHHIIIIIHHHT-TTEES--SGGGGGGTT--

Solvent-accessible surface area (backbone atoms only — not comparable to full-atom values): 19392 Å² total; per-residue (Å²): 129,86,73,73,81,77,68,74,49,49,40,52,48,75,40,85,89,45,69,78,55,67,50,25,33,30,39,36,33,34,35,81,80,61,46,88,88,66,33,59,38,54,48,53,51,52,51,50,42,48,74,73,56,32,41,80,68,44,75,51,75,41,50,63,39,42,70,59,50,32,50,54,52,49,54,46,34,68,34,89,74,33,43,30,39,41,35,28,20,32,19,48,82,50,95,57,30,32,41,52,74,28,47,57,80,58,37,78,40,70,28,57,25,43,40,54,50,4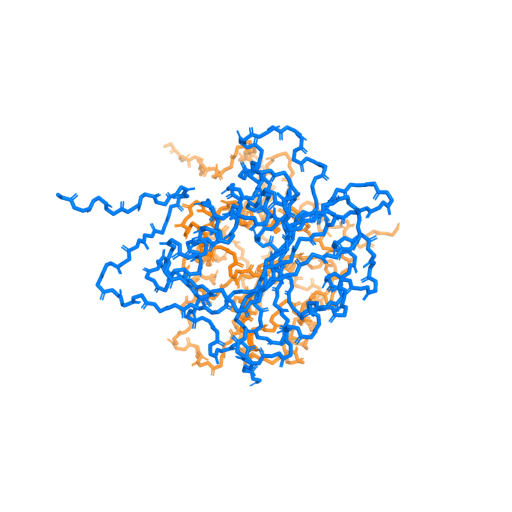6,45,55,55,38,30,74,73,57,36,79,60,39,76,48,53,52,45,42,36,26,33,25,79,55,12,42,38,38,40,32,42,50,48,57,68,44,42,47,49,48,38,74,55,48,48,54,51,34,56,29,49,26,26,30,88,45,32,54,52,76,41,50,87,39,30,73,38,121,129,86,74,71,80,78,67,78,50,92,66,67,47,75,39,83,88,44,69,79,56,67,50,24,32,28,39,37,32,35,35,81,79,60,46,87,89,66,33,60,39,52,48,55,50,51,50,50,42,46,73,74,57,30,42,78,66,44,75,51,74,42,52,61,38,43,70,60,50,34,51,56,53,49,54,46,36,69,33,90,75,34,44,32,38,40,34,29,20,32,18,46,74,33,39,45,30,31,43,49,74,27,47,58,80,59,36,80,41,74,37,64,66,49,38,53,52,46,39,56,55,37,22,58,64,36,8,75,38,33,39,49,40,45,45,43,34,25,35,24,79,55,13,43,36,40,41,33,41,50,48,55,68,44,42,48,47,47,37,76,57,48,48,54,54,37,58,29,49,26,26,32,94,64,33,53,52,76,42,50,87,54,55,75,67,128

InterPro domains:
  IPR001453 MoaB/Mog domain [PF00994] (26-165)
  IPR001453 MoaB/Mog domain [SM00852] (26-170)
  IPR001453 MoaB/Mog domain [TIGR00177] (24-163)
  IPR001453 MoaB/Mog domain [cd00886] (23-163)
  IPR008284 Molybdenum cofactor biosynthesis, conserved site [PS01078] (84-97)
  IPR012245 Molybdenum cofactor biosynthesis protein MoaB [PIRSF006443] (14-176)
  IPR012245 Molybdenum cofactor biosynthesis protein MoaB [PTHR43232] (14-167)
  IPR013484 Molybdenum cofactor biosynthesis protein B, proteobacteria [TIGR02667] (20-181)
  IPR036425 MoaB/Mog-like domain superfamily [G3DSA:3.40.980.10] (14-183)
  IPR036425 MoaB/Mog-like domain superfamily [SSF53218] (17-182)